Protein AF-M7AXL0-F1 (afdb_monomer)

Secondary structure (DSSP, 8-state):
-EE--TT-TTSPPEE--TT-TT----GGG------------------------SSSSTTTHHHHHHHSS-----HHHHT--TTSTTHHHHHHHHHHHHHHHHHHHHHTT-HHHHHHHHHHHTSHHHHTTEEEEEPPPPTTT----EEEEEE-----TTSPP---SSTT-------EEEEEEESSTTSSSEEEEEEE-HHHHHHTT-TTS--PPPPPTT--HHHHHHHHHHHHHHHHHHHHHHHHHHHHHHHHHHHHHGGGEEEE-TTT--EEEEEEEETTEEEEEEEE--TTTTTSPPEEEEEEEEEE-TTSSEEEEEE--S---TT--HHHHHHHH-

Nearest PDB structures (foldseek):
  6gvw-assembly1_H  TM=8.233E-01  e=1.053E-46  Mus musculus
  6h3c-assembly1_H  TM=8.276E-01  e=1.876E-41  Homo sapiens
  8e22-assembly1_X  TM=6.228E-01  e=8.263E-03  Homo sapiens
  5bw0-assembly3_F  TM=3.316E-01  e=4.371E+00  Pseudomonas aeruginosa PAO1
  8h2d-assembly2_B-2  TM=3.282E-01  e=9.641E+00  Mycobacterium tuberculosis H37Rv

Sequence (338 aa):
DIIFNAHYPELPPDFIFGEDAEFLPDPSALHIPANGGSQSTPCSTAQSRHVVARMLISFYCCKLVCAFFFSLIQQNLASWNPSNPECLLLVVKELIQQYHQFQCSRLRESSRLMFEYQTLLEEPQYGENMEVYAGKKNNWTGEFSAHFLLKLPVDFSNIPTYLLKDVNEDPGEDVALLSVSFEDTEAAQVFPKLYLSPRIEHALGGSSALHIPAFPGGGCLIDYVPQVCQLLTNKVQYVIQGYHKRREYIAAFLSHFGTGVVEYDAEGFTKLTLLLMWKDFCFLVHIDLPLYFPRDQPTLTFQSVYHFTNSGQLYSQAQKNYPYSPRWDGNEMAKRAK

pLDDT: mean 83.31, std 21.57, range [23.17, 98.56]

Solvent-accessible surface area (backbone atoms only — not comparable to full-atom values): 20434 Å² total; per-residue (Å²): 89,79,46,79,50,87,94,48,68,75,57,79,68,48,81,45,71,76,91,51,79,82,71,73,80,68,69,81,30,52,74,72,84,80,86,77,89,80,88,83,85,86,89,86,86,86,90,81,91,83,88,91,84,89,87,68,73,86,74,55,55,71,61,54,63,67,65,73,77,70,84,76,59,31,56,51,64,69,61,60,44,73,87,44,88,57,40,64,58,52,35,51,52,43,51,50,53,49,50,39,53,52,24,53,60,57,33,58,79,29,65,60,54,37,49,48,51,54,59,36,45,75,38,69,76,39,38,82,42,52,50,54,45,50,50,77,61,36,91,86,80,65,44,32,34,39,37,39,38,32,49,55,92,60,90,56,86,74,55,77,72,76,88,59,95,50,87,84,63,76,70,67,71,85,48,40,36,44,34,38,36,24,63,36,60,82,49,81,49,62,51,73,46,79,46,60,20,60,63,53,28,57,67,60,63,34,76,91,63,60,82,78,82,78,77,59,87,82,60,55,58,78,68,46,53,56,53,54,47,52,54,48,48,55,50,52,53,51,41,42,52,17,41,54,48,28,44,43,36,51,52,30,39,45,73,77,45,52,94,28,59,73,51,61,41,89,70,67,35,37,38,38,32,34,51,46,74,58,96,92,43,63,35,37,40,38,38,44,46,46,86,58,25,52,78,43,73,55,39,41,31,43,29,46,82,84,46,64,43,99,86,72,46,66,36,66,51,76,49,72,89,66,98,80,62,66,82,58,52,30,59,58,51,40,62,74,71,106

Structure (mmCIF, N/CA/C/O backbone):
data_AF-M7AXL0-F1
#
_entry.id   AF-M7AXL0-F1
#
loop_
_atom_site.group_PDB
_atom_site.id
_atom_site.type_symbol
_atom_site.label_atom_id
_atom_site.label_alt_id
_atom_site.label_comp_id
_atom_site.label_asym_id
_atom_site.label_entity_id
_atom_site.label_seq_id
_atom_site.pdbx_PDB_ins_code
_atom_site.Cartn_x
_atom_site.Cartn_y
_atom_site.Cartn_z
_atom_site.occupancy
_atom_site.B_iso_or_equiv
_atom_site.auth_seq_id
_atom_site.auth_comp_id
_atom_site.auth_asym_id
_atom_site.auth_atom_id
_atom_site.pdbx_PDB_model_num
ATOM 1 N N . ASP A 1 1 ? -10.625 17.014 23.143 1.00 90.62 1 ASP A N 1
ATOM 2 C CA . ASP A 1 1 ? -9.614 18.050 23.441 1.00 90.62 1 ASP A CA 1
ATOM 3 C C . ASP A 1 1 ? -8.636 17.581 24.500 1.00 90.62 1 ASP A C 1
ATOM 5 O O . ASP A 1 1 ? -9.039 16.859 25.407 1.00 90.62 1 ASP A O 1
ATOM 9 N N . ILE A 1 2 ? -7.368 17.977 24.355 1.00 93.75 2 ILE A N 1
ATOM 10 C CA . ILE A 1 2 ? -6.282 17.738 25.317 1.00 93.75 2 ILE A CA 1
ATOM 11 C C . ILE A 1 2 ? -5.788 19.107 25.781 1.00 93.75 2 ILE A C 1
ATOM 13 O O . ILE A 1 2 ? -5.479 19.959 24.944 1.00 93.75 2 ILE A O 1
ATOM 17 N N . ILE A 1 3 ? -5.733 19.332 27.090 1.00 95.12 3 ILE A N 1
ATOM 18 C CA . ILE A 1 3 ? -5.448 20.646 27.673 1.00 95.12 3 ILE A CA 1
ATOM 19 C C . ILE A 1 3 ? -4.177 20.563 28.517 1.00 95.12 3 ILE A C 1
ATOM 21 O O . ILE A 1 3 ? -4.101 19.763 29.442 1.00 95.12 3 ILE A O 1
ATOM 25 N N . PHE A 1 4 ? -3.205 21.428 28.220 1.00 95.69 4 PHE A N 1
ATOM 26 C CA . PHE A 1 4 ? -1.978 21.611 29.001 1.00 95.69 4 PHE A CA 1
ATOM 27 C C . PHE A 1 4 ? -1.886 23.034 29.553 1.00 95.69 4 PHE A C 1
ATOM 29 O O . PHE A 1 4 ? -2.425 23.977 28.968 1.00 95.69 4 PHE A O 1
ATOM 36 N N . ASN A 1 5 ? -1.124 23.207 30.635 1.00 95.81 5 ASN A N 1
ATOM 37 C CA . ASN A 1 5 ? -0.784 24.521 31.166 1.00 95.81 5 ASN A CA 1
ATOM 38 C C . ASN A 1 5 ? 0.692 24.852 30.913 1.00 95.81 5 ASN A C 1
ATOM 40 O O . ASN A 1 5 ? 1.583 24.273 31.523 1.00 95.81 5 ASN A O 1
ATOM 44 N N . ALA A 1 6 ? 0.953 25.838 30.054 1.00 95.94 6 ALA A N 1
ATOM 45 C CA . ALA A 1 6 ? 2.315 26.231 29.692 1.00 95.94 6 ALA A CA 1
ATOM 46 C C . ALA A 1 6 ? 3.154 26.763 30.873 1.00 95.94 6 ALA A C 1
ATOM 48 O O . ALA A 1 6 ? 4.378 26.693 30.822 1.00 95.94 6 ALA A O 1
ATOM 49 N N . HIS A 1 7 ? 2.519 27.290 31.928 1.00 97.06 7 HIS A N 1
ATOM 50 C CA . HIS A 1 7 ? 3.229 27.775 33.120 1.00 97.06 7 HIS A CA 1
ATOM 51 C C . HIS A 1 7 ? 3.599 26.651 34.096 1.00 97.06 7 HIS A C 1
ATOM 53 O O . HIS A 1 7 ? 4.420 26.878 34.980 1.00 97.06 7 HIS A O 1
ATOM 59 N N . TYR A 1 8 ? 3.008 25.465 33.926 1.00 95.75 8 TYR A N 1
ATOM 60 C CA . TYR A 1 8 ? 3.218 24.284 34.763 1.00 95.75 8 TYR A CA 1
ATOM 61 C C . TYR A 1 8 ? 3.364 23.039 33.869 1.00 95.75 8 TYR A C 1
ATOM 63 O O . TYR A 1 8 ? 2.479 22.177 33.859 1.00 95.75 8 TYR A O 1
ATOM 71 N N . PRO A 1 9 ? 4.434 22.962 33.053 1.00 93.56 9 PRO A N 1
ATOM 72 C CA . PRO A 1 9 ? 4.622 21.897 32.062 1.00 93.56 9 PRO A CA 1
ATOM 73 C C . PRO A 1 9 ? 4.788 20.498 32.678 1.00 93.56 9 PRO A C 1
ATOM 75 O O . PRO A 1 9 ? 4.675 19.496 31.978 1.00 93.56 9 PRO A O 1
ATOM 78 N N . GLU A 1 10 ? 5.075 20.415 33.975 1.00 94.12 10 GLU A N 1
ATOM 79 C CA . GLU A 1 10 ? 5.198 19.169 34.724 1.00 94.12 10 GLU A CA 1
ATOM 80 C C . GLU A 1 10 ? 3.856 18.503 35.059 1.00 94.12 10 GLU A C 1
ATOM 82 O O . GLU A 1 10 ? 3.836 17.311 35.375 1.00 94.12 10 GLU A O 1
ATOM 87 N N . LEU A 1 11 ? 2.746 19.245 34.998 1.00 93.38 11 LEU A N 1
ATOM 88 C CA . LEU A 1 11 ? 1.421 18.722 35.325 1.00 93.38 11 LEU A CA 1
ATOM 89 C C . LEU A 1 11 ? 0.854 17.859 34.182 1.00 93.38 11 LEU A C 1
ATOM 91 O O . LEU A 1 11 ? 1.116 18.144 33.009 1.00 93.38 11 LEU A O 1
ATOM 95 N N . PRO A 1 12 ? 0.074 16.808 34.501 1.00 93.12 12 PRO A N 1
ATOM 96 C CA . PRO A 1 12 ? -0.606 16.006 33.490 1.00 93.12 12 PRO A CA 1
ATOM 97 C C . PRO A 1 12 ? -1.679 16.822 32.748 1.00 93.12 12 PRO A C 1
ATOM 99 O O . PRO A 1 12 ? -2.180 17.812 33.288 1.00 93.12 12 PRO A O 1
ATOM 102 N N . PRO A 1 13 ? -2.052 16.412 31.522 1.00 94.06 13 PRO A N 1
ATOM 103 C CA . PRO A 1 13 ? -3.122 17.057 30.775 1.00 94.06 13 PRO A CA 1
ATOM 104 C C . PRO A 1 13 ? -4.516 16.680 31.285 1.00 94.06 13 PRO A C 1
ATOM 106 O O . PRO A 1 13 ? -4.721 15.594 31.828 1.00 94.06 13 PRO A O 1
ATOM 109 N N . ASP A 1 14 ? -5.488 17.539 30.980 1.00 92.06 14 ASP A N 1
ATOM 110 C CA . ASP A 1 14 ? -6.916 17.227 31.084 1.00 92.06 14 ASP A CA 1
ATOM 111 C C . ASP A 1 14 ? -7.492 16.807 29.722 1.00 92.06 14 ASP A C 1
ATOM 113 O O . ASP A 1 14 ? -7.022 17.245 28.664 1.00 92.06 14 ASP A O 1
ATOM 117 N N . PHE A 1 15 ? -8.548 15.986 29.746 1.00 92.44 15 PHE A N 1
ATOM 118 C CA . PHE A 1 15 ? -9.184 15.422 28.552 1.00 92.44 15 PHE A CA 1
ATOM 119 C C . PHE A 1 15 ? -10.679 15.752 28.484 1.00 92.44 15 PHE A C 1
ATOM 121 O O . PHE A 1 15 ? -11.404 15.627 29.468 1.00 92.44 15 PHE A O 1
ATOM 128 N N . ILE A 1 16 ? -11.151 16.122 27.290 1.00 91.19 16 ILE A N 1
ATOM 129 C CA . ILE A 1 16 ? -12.574 16.323 26.976 1.00 91.19 16 ILE A CA 1
ATOM 130 C C . ILE A 1 16 ? -12.938 15.451 25.771 1.00 91.19 16 ILE A C 1
ATOM 132 O O . ILE A 1 16 ? -12.325 15.581 24.710 1.00 91.19 16 ILE A O 1
ATOM 136 N N . PHE A 1 17 ? -13.958 14.600 25.904 1.00 91.19 17 PHE A N 1
ATOM 137 C CA . PHE A 1 17 ? -14.350 13.605 24.890 1.00 91.19 17 PHE A CA 1
ATOM 138 C C . PHE A 1 17 ? -15.511 14.047 23.975 1.00 91.19 17 PHE A C 1
ATOM 140 O O . PHE A 1 17 ? -16.232 13.218 23.425 1.00 91.19 17 PHE A O 1
ATOM 147 N N . GLY A 1 18 ? -15.686 15.358 23.779 1.00 88.81 18 GLY A N 1
ATOM 148 C CA . GLY A 1 18 ? -16.636 15.914 22.809 1.00 88.81 18 GLY A CA 1
ATOM 149 C C . GLY A 1 18 ? -18.091 15.478 23.039 1.00 88.81 18 GLY A C 1
ATOM 150 O O . GLY A 1 18 ? -18.619 15.617 24.140 1.00 88.81 18 GLY A O 1
ATOM 151 N N . GLU A 1 19 ? -18.744 14.982 21.983 1.00 85.00 19 GLU A N 1
ATOM 152 C CA . GLU A 1 19 ? -20.171 14.603 21.974 1.00 85.00 19 GLU A CA 1
ATOM 153 C C . GLU A 1 19 ? -20.468 13.222 22.593 1.00 85.00 19 GLU A C 1
ATOM 155 O O . GLU A 1 19 ? -21.633 12.866 22.820 1.00 85.00 19 GLU A O 1
ATOM 160 N N . ASP A 1 20 ? -19.435 12.438 22.906 1.00 85.56 20 ASP A N 1
ATOM 161 C CA . ASP A 1 20 ? -19.561 11.126 23.545 1.00 85.56 20 ASP A CA 1
ATOM 162 C C . ASP A 1 20 ? -19.663 11.260 25.072 1.00 85.56 20 ASP A C 1
ATOM 164 O O . ASP A 1 20 ? -18.859 10.731 25.832 1.00 85.56 20 ASP A O 1
ATOM 168 N N . ALA A 1 21 ? -20.707 11.955 25.536 1.00 86.06 21 ALA A N 1
ATOM 169 C CA . ALA A 1 21 ? -20.957 12.219 26.959 1.00 86.06 21 ALA A CA 1
ATOM 170 C C . ALA A 1 21 ? -21.158 10.954 27.825 1.00 86.06 21 ALA A C 1
ATOM 172 O O . ALA A 1 21 ? -21.097 11.028 29.050 1.00 86.06 21 ALA A O 1
ATOM 173 N N . GLU A 1 22 ? -21.420 9.803 27.201 1.00 87.94 22 GLU A N 1
ATOM 174 C CA . GLU A 1 22 ? -21.578 8.505 27.871 1.00 87.94 22 GLU A CA 1
ATOM 175 C C . GLU A 1 22 ? -20.240 7.795 28.121 1.00 87.94 22 GLU A C 1
ATOM 177 O O . GLU A 1 22 ? -20.195 6.826 28.881 1.00 87.94 22 GLU A O 1
ATOM 182 N N . PHE A 1 23 ? -19.150 8.259 27.500 1.00 90.19 23 PHE A N 1
ATOM 183 C CA . PHE A 1 23 ? -17.830 7.700 27.743 1.00 90.19 23 PHE A CA 1
ATOM 184 C C . PHE A 1 23 ? -17.273 8.222 29.070 1.00 90.19 23 PHE A C 1
ATOM 186 O O . PHE A 1 23 ? -16.849 9.371 29.194 1.00 90.19 23 PHE A O 1
ATOM 193 N N . LEU A 1 24 ? -17.278 7.342 30.068 1.00 86.75 24 LEU A N 1
ATOM 194 C CA . LEU A 1 24 ? -16.751 7.594 31.403 1.00 86.75 24 LEU A CA 1
ATOM 195 C C . LEU A 1 24 ? -15.546 6.666 31.630 1.00 86.75 24 LEU A C 1
ATOM 197 O O . LEU A 1 24 ? -15.756 5.515 32.021 1.00 86.75 24 LEU A O 1
ATOM 201 N N . PRO A 1 25 ? -14.306 7.114 31.346 1.00 83.94 25 PRO A N 1
ATOM 202 C CA . PRO A 1 25 ? -13.123 6.288 31.564 1.00 83.94 25 PRO A CA 1
ATOM 203 C C . PRO A 1 25 ? -12.987 5.938 33.050 1.00 83.94 25 PRO A C 1
ATOM 205 O O . PRO A 1 25 ? -13.201 6.795 33.906 1.00 83.94 25 PRO A O 1
ATOM 208 N N . ASP A 1 26 ? -12.646 4.686 33.360 1.00 76.81 26 ASP A N 1
ATOM 209 C CA . ASP A 1 26 ? -12.518 4.203 34.736 1.00 76.81 26 ASP A CA 1
ATOM 210 C C . ASP A 1 26 ? -11.207 4.716 35.367 1.00 76.81 26 ASP A C 1
ATOM 212 O O . ASP A 1 26 ? -10.119 4.310 34.934 1.00 76.81 26 ASP A O 1
ATOM 216 N N . PRO A 1 27 ? -11.274 5.578 36.404 1.00 66.31 27 PRO A N 1
ATOM 217 C CA . PRO A 1 27 ? -10.096 6.066 37.111 1.00 66.31 27 PRO A CA 1
ATOM 218 C C . PRO A 1 27 ? -9.575 5.055 38.147 1.00 66.31 27 PRO A C 1
ATOM 220 O O . PRO A 1 27 ? -8.493 5.231 38.694 1.00 66.31 27 PRO A O 1
ATOM 223 N N . SER A 1 28 ? -10.303 3.975 38.453 1.00 60.34 28 SER A N 1
ATOM 224 C CA . SER A 1 28 ? -9.926 2.982 39.482 1.00 60.34 28 SER A CA 1
ATOM 225 C C . SER A 1 28 ? -8.666 2.186 39.131 1.00 60.34 28 SER A C 1
ATOM 227 O O . SER A 1 28 ? -8.101 1.489 39.972 1.00 60.34 28 SER A O 1
ATOM 229 N N . ALA A 1 29 ? -8.178 2.325 37.902 1.00 53.19 29 ALA A N 1
ATOM 230 C CA . ALA A 1 29 ? -6.876 1.834 37.493 1.00 53.19 29 ALA A CA 1
ATOM 231 C C . ALA A 1 29 ? -5.681 2.673 38.021 1.00 53.19 29 ALA A C 1
ATOM 233 O O . ALA A 1 29 ? -4.530 2.336 37.744 1.00 53.19 29 ALA A O 1
ATOM 234 N N . LEU A 1 30 ? -5.936 3.707 38.838 1.00 39.91 30 LEU A N 1
ATOM 235 C CA . LEU A 1 30 ? -4.965 4.556 39.552 1.00 39.91 30 LEU A CA 1
ATOM 236 C C . LEU A 1 30 ? -4.515 3.977 40.921 1.00 39.91 30 LEU A C 1
ATOM 238 O O . LEU A 1 30 ? -4.287 4.728 41.874 1.00 39.91 30 LEU A O 1
ATOM 242 N N . HIS A 1 31 ? -4.419 2.652 41.095 1.00 34.44 31 HIS A N 1
ATOM 243 C CA . HIS A 1 31 ? -4.124 2.094 42.423 1.00 34.44 31 HIS A CA 1
ATOM 244 C C . HIS A 1 31 ? -2.649 2.287 42.829 1.00 34.44 31 HIS A C 1
ATOM 246 O O . HIS A 1 31 ? -1.765 1.510 42.473 1.00 34.44 31 HIS A O 1
ATOM 252 N N . ILE A 1 32 ? -2.397 3.307 43.652 1.00 33.81 32 ILE A N 1
ATOM 253 C CA . ILE A 1 32 ? -1.194 3.427 44.483 1.00 33.81 32 ILE A CA 1
ATOM 254 C C . ILE A 1 32 ? -1.340 2.414 45.634 1.00 33.81 32 ILE A C 1
ATOM 256 O O . ILE A 1 32 ? -2.339 2.480 46.361 1.00 33.81 32 ILE A O 1
ATOM 260 N N . PRO A 1 33 ? -0.403 1.470 45.849 1.00 30.88 33 PRO A N 1
ATOM 261 C CA . PRO A 1 33 ? -0.435 0.643 47.044 1.00 30.88 33 PRO A CA 1
ATOM 262 C C . PRO A 1 33 ? -0.057 1.518 48.243 1.00 30.88 33 PRO A C 1
ATOM 264 O O . PRO A 1 33 ? 1.097 1.911 48.419 1.00 30.88 33 PRO A O 1
ATOM 267 N N . ALA A 1 34 ? -1.049 1.839 49.074 1.00 28.64 34 ALA A N 1
ATOM 268 C CA . ALA A 1 34 ? -0.823 2.448 50.373 1.00 28.64 34 ALA A CA 1
ATOM 269 C C . ALA A 1 34 ? -0.049 1.457 51.252 1.00 28.64 34 ALA A C 1
ATOM 271 O O . ALA A 1 34 ? -0.561 0.422 51.678 1.00 28.64 34 ALA A O 1
ATOM 272 N N . ASN A 1 35 ? 1.215 1.779 51.497 1.00 32.88 35 ASN A N 1
ATOM 273 C CA . ASN A 1 35 ? 2.063 1.077 52.441 1.00 32.88 35 ASN A CA 1
ATOM 274 C C . ASN A 1 35 ? 1.567 1.406 53.861 1.00 32.88 35 ASN A C 1
ATOM 276 O O . ASN A 1 35 ? 1.661 2.550 54.303 1.00 32.88 35 ASN A O 1
ATOM 280 N N . GLY A 1 36 ? 1.015 0.422 54.569 1.00 28.95 36 GLY A N 1
ATOM 281 C CA . GLY A 1 36 ? 0.527 0.595 55.937 1.00 28.95 36 GLY A CA 1
ATOM 282 C C . GLY A 1 36 ? 0.134 -0.737 56.561 1.00 28.95 36 GLY A C 1
ATOM 283 O O . GLY A 1 36 ? -0.944 -1.261 56.301 1.00 28.95 36 GLY A O 1
ATOM 284 N N . GLY A 1 37 ? 1.037 -1.315 57.353 1.00 24.70 37 GLY A N 1
ATOM 285 C CA . GLY A 1 37 ? 0.844 -2.613 57.993 1.00 24.70 37 GLY A CA 1
ATOM 286 C C . GLY A 1 37 ? -0.158 -2.604 59.150 1.00 24.70 37 GLY A C 1
ATOM 287 O O . GLY A 1 37 ? -0.295 -1.616 59.863 1.00 24.70 37 GLY A O 1
ATOM 288 N N . SER A 1 38 ? -0.801 -3.746 59.394 1.00 26.56 38 SER A N 1
ATOM 289 C CA . SER A 1 38 ? -0.675 -4.526 60.640 1.00 26.56 38 SER A CA 1
ATOM 290 C C . SER A 1 38 ? -1.697 -5.677 60.704 1.00 26.56 38 SER A C 1
ATOM 292 O O . SER A 1 38 ? -2.894 -5.485 60.558 1.00 26.56 38 SER A O 1
ATOM 294 N N . GLN A 1 39 ? -1.151 -6.878 60.929 1.00 26.80 39 GLN A N 1
ATOM 295 C CA . GLN A 1 39 ? -1.654 -8.011 61.726 1.00 26.80 39 GLN A CA 1
ATOM 296 C C . GLN A 1 39 ? -3.119 -8.480 61.585 1.00 26.80 39 GLN A C 1
ATOM 298 O O . GLN A 1 39 ? -4.045 -7.855 62.083 1.00 26.80 39 GLN A O 1
ATOM 303 N N . SER A 1 40 ? -3.310 -9.732 61.153 1.00 26.56 40 SER A N 1
ATOM 304 C CA . SER A 1 40 ? -3.522 -10.879 62.069 1.00 26.56 40 SER A CA 1
ATOM 305 C C . SER A 1 40 ? -4.005 -12.134 61.319 1.00 26.56 40 SER A C 1
ATOM 307 O O . SER A 1 40 ? -4.890 -12.089 60.473 1.00 26.56 40 SER A O 1
ATOM 309 N N . THR A 1 41 ? -3.392 -13.273 61.636 1.00 26.44 41 THR A N 1
ATOM 310 C CA . THR A 1 41 ? -3.898 -14.632 61.373 1.00 26.44 41 THR A CA 1
ATOM 311 C C . THR A 1 41 ? -4.891 -15.025 62.487 1.00 26.44 41 THR A C 1
ATOM 313 O O . THR A 1 41 ? -4.830 -14.443 63.573 1.00 26.44 41 THR A O 1
ATOM 316 N N . PRO A 1 42 ? -5.803 -16.000 62.271 1.00 31.69 42 PRO A N 1
ATOM 317 C CA . PRO A 1 42 ? -5.425 -17.390 62.532 1.00 31.69 42 PRO A CA 1
ATOM 318 C C . PRO A 1 42 ? -6.000 -18.447 61.566 1.00 31.69 42 PRO A C 1
ATOM 320 O O . PRO A 1 42 ? -6.942 -18.252 60.808 1.00 31.69 42 PRO A O 1
ATOM 323 N N . CYS A 1 43 ? -5.348 -19.601 61.662 1.00 23.17 43 CYS A N 1
ATOM 324 C CA . CYS A 1 43 ? -5.553 -20.892 61.018 1.00 23.17 43 CYS A CA 1
ATOM 325 C C . CYS A 1 43 ? -6.860 -21.606 61.446 1.00 23.17 43 CYS A C 1
ATOM 327 O O . CYS A 1 43 ? -7.234 -21.508 62.613 1.00 23.17 43 CYS A O 1
ATOM 329 N N . SER A 1 44 ? -7.491 -22.402 60.563 1.00 25.28 44 SER A N 1
ATOM 330 C CA . SER A 1 44 ? -7.878 -23.815 60.831 1.00 25.28 44 SER A CA 1
ATOM 331 C C . SER A 1 44 ? -8.699 -24.485 59.699 1.00 25.28 44 SER A C 1
ATOM 333 O O . SER A 1 44 ? -9.794 -24.073 59.342 1.00 25.28 44 SER A O 1
ATOM 335 N N . THR A 1 45 ? -8.101 -25.543 59.140 1.00 25.56 45 THR A N 1
ATOM 336 C CA . THR A 1 45 ? -8.617 -26.898 58.812 1.00 25.56 45 THR A CA 1
ATOM 337 C C . THR A 1 45 ? -10.089 -27.200 58.427 1.00 25.56 45 THR A C 1
ATOM 339 O O . THR A 1 45 ? -10.985 -27.151 59.257 1.00 25.56 45 THR A O 1
ATOM 342 N N . ALA A 1 46 ? -10.203 -27.824 57.237 1.00 26.02 46 ALA A N 1
ATOM 343 C CA . ALA A 1 46 ? -10.756 -29.172 56.950 1.00 26.02 46 ALA A CA 1
ATOM 344 C C . ALA A 1 46 ? -12.238 -29.402 56.526 1.00 26.02 46 ALA A C 1
ATOM 346 O O . ALA A 1 46 ? -13.163 -29.349 57.321 1.00 26.02 46 ALA A O 1
ATOM 347 N N . GLN A 1 47 ? -12.359 -29.862 55.263 1.00 24.89 47 GLN A N 1
ATOM 348 C CA . GLN A 1 47 ? -13.062 -31.065 54.743 1.00 24.89 47 GLN A CA 1
ATOM 349 C C . GLN A 1 47 ? -14.583 -31.278 54.926 1.00 24.89 47 GLN A C 1
ATOM 351 O O . GLN A 1 47 ? -15.040 -31.603 56.012 1.00 24.89 47 GLN A O 1
ATOM 356 N N . SER A 1 48 ? -15.317 -31.358 53.798 1.00 24.42 48 SER A N 1
ATOM 357 C CA . SER A 1 48 ? -15.921 -32.594 53.214 1.00 24.42 48 SER A CA 1
ATOM 358 C C . SER A 1 48 ? -16.765 -32.233 51.967 1.00 24.42 48 SER A C 1
ATOM 360 O O . SER A 1 48 ? -17.553 -31.300 52.031 1.00 24.42 48 SER A O 1
ATOM 362 N N . ARG A 1 49 ? -16.474 -32.768 50.762 1.00 25.23 49 ARG A N 1
ATOM 363 C CA . ARG A 1 49 ? -17.180 -33.885 50.059 1.00 25.23 49 ARG A CA 1
ATOM 364 C C . ARG A 1 49 ? -18.703 -33.659 49.905 1.00 25.23 49 ARG A C 1
ATOM 366 O O . ARG A 1 49 ? -19.358 -33.406 50.895 1.00 25.23 49 ARG A O 1
ATOM 373 N N . HIS A 1 50 ? -19.399 -33.852 48.781 1.00 24.25 50 HIS A N 1
ATOM 374 C CA . HIS A 1 50 ? -19.134 -34.298 47.408 1.00 24.25 50 HIS A CA 1
ATOM 375 C C . HIS A 1 50 ? -20.493 -34.206 46.648 1.00 24.25 50 HIS A C 1
ATOM 377 O O . HIS A 1 50 ? -21.540 -34.323 47.274 1.00 24.25 50 HIS A O 1
ATOM 383 N N . VAL A 1 51 ? -20.457 -34.137 45.308 1.00 26.45 51 VAL A N 1
ATOM 384 C CA . VAL A 1 51 ? -21.542 -34.490 44.349 1.00 26.45 51 VAL A CA 1
ATOM 385 C C . VAL A 1 51 ? -22.644 -33.447 44.083 1.00 26.45 51 VAL A C 1
ATOM 387 O O . VAL A 1 51 ? -23.746 -33.584 44.585 1.00 26.45 51 VAL A O 1
ATOM 390 N N . VAL A 1 52 ? -22.383 -32.504 43.165 1.00 27.72 52 VAL A N 1
ATOM 391 C CA . VAL A 1 52 ? -23.194 -32.263 41.941 1.00 27.72 52 VAL A CA 1
ATOM 392 C C . VAL A 1 52 ? -22.245 -31.663 40.891 1.00 27.72 52 VAL A C 1
ATOM 394 O O . VAL A 1 52 ? -22.184 -30.457 40.682 1.00 27.72 52 VAL A O 1
ATOM 397 N N . ALA A 1 53 ? -21.412 -32.497 40.271 1.00 28.75 53 ALA A N 1
ATOM 398 C CA . ALA A 1 53 ? -20.467 -32.063 39.245 1.00 28.75 53 ALA A CA 1
ATOM 399 C C . ALA A 1 53 ? -20.599 -32.979 38.033 1.00 28.75 53 ALA A C 1
ATOM 401 O O . ALA A 1 53 ? -19.975 -34.035 38.002 1.00 28.75 53 ALA A O 1
ATOM 402 N N . ARG A 1 54 ? -21.460 -32.584 37.083 1.00 28.78 54 ARG A N 1
ATOM 403 C CA . ARG A 1 54 ? -21.408 -32.919 35.643 1.00 28.78 54 ARG A CA 1
ATOM 404 C C . ARG A 1 54 ? -22.659 -32.398 34.918 1.00 28.78 54 ARG A C 1
ATOM 406 O O . ARG A 1 54 ? -23.467 -33.188 34.463 1.00 28.78 54 ARG A O 1
ATOM 413 N N . MET A 1 55 ? -22.830 -31.072 34.846 1.00 26.38 55 MET A N 1
ATOM 414 C CA . MET A 1 55 ? -23.601 -30.394 33.772 1.00 26.38 55 MET A CA 1
ATOM 415 C C . MET A 1 55 ? -23.566 -28.850 33.840 1.00 26.38 55 MET A C 1
ATOM 417 O O . MET A 1 55 ? -24.469 -28.190 33.347 1.00 26.38 55 MET A O 1
ATOM 421 N N . LEU A 1 56 ? -22.532 -28.241 34.438 1.00 26.69 56 LEU A N 1
ATOM 422 C CA . LEU A 1 56 ? -22.434 -26.773 34.582 1.00 26.69 56 LEU A CA 1
ATOM 423 C C . LEU A 1 56 ? -21.033 -26.198 34.289 1.00 26.69 56 LEU A C 1
ATOM 425 O O . LEU A 1 56 ? -20.746 -25.058 34.637 1.00 26.69 56 LEU A O 1
ATOM 429 N N . ILE A 1 57 ? -20.151 -26.957 33.627 1.00 28.86 57 ILE A N 1
ATOM 430 C CA . ILE A 1 57 ? -18.771 -26.503 33.350 1.00 28.86 57 ILE A CA 1
ATOM 431 C C . ILE A 1 57 ? -18.646 -25.753 32.008 1.00 28.86 57 ILE A C 1
ATOM 433 O O . ILE A 1 57 ? -17.693 -25.007 31.826 1.00 28.86 57 ILE A O 1
ATOM 437 N N . SER A 1 58 ? -19.639 -25.817 31.112 1.00 28.88 58 SER A N 1
ATOM 438 C CA . SER A 1 58 ? -19.531 -25.138 29.805 1.00 28.88 58 SER A CA 1
ATOM 439 C C . SER A 1 58 ? -20.017 -23.681 29.776 1.00 28.88 58 SER A C 1
ATOM 441 O O . SER A 1 58 ? -19.760 -22.996 28.797 1.00 28.88 58 SER A O 1
ATOM 443 N N . PHE A 1 59 ? -20.685 -23.179 30.823 1.00 30.17 59 PHE A N 1
ATOM 444 C CA . PHE A 1 59 ? -21.226 -21.804 30.837 1.00 30.17 59 PHE A CA 1
ATOM 445 C C . PHE A 1 59 ? -20.478 -20.833 31.763 1.00 30.17 59 PHE A C 1
ATOM 447 O O . PHE A 1 59 ? -20.607 -19.620 31.614 1.00 30.17 59 PHE A O 1
ATOM 454 N N . TYR A 1 60 ? -19.664 -21.335 32.698 1.00 27.95 60 TYR A N 1
ATOM 455 C CA . TYR A 1 60 ? -18.949 -20.490 33.666 1.00 27.95 60 TYR A CA 1
ATOM 456 C C . TYR A 1 60 ? -17.500 -20.165 33.281 1.00 27.95 60 TYR A C 1
ATOM 458 O O . TYR A 1 60 ? -16.922 -19.241 33.851 1.00 27.95 60 TYR A O 1
ATOM 466 N N . CYS A 1 61 ? -16.922 -20.846 32.287 1.00 28.56 61 CYS A N 1
ATOM 467 C CA . CYS A 1 61 ? -15.551 -20.559 31.853 1.00 28.56 61 CYS A CA 1
ATOM 468 C C . CYS A 1 61 ? -15.453 -19.250 31.039 1.00 28.56 61 CYS A C 1
ATOM 470 O O . CYS A 1 61 ? -14.471 -18.525 31.158 1.00 28.56 61 CYS A O 1
ATOM 472 N N . CYS A 1 62 ? -16.519 -18.858 30.329 1.00 33.34 62 CYS A N 1
ATOM 473 C CA . CYS A 1 62 ? -16.522 -17.646 29.500 1.00 33.34 62 CYS A CA 1
ATOM 474 C C . CYS A 1 62 ? -16.605 -16.329 30.305 1.00 33.34 62 CYS A C 1
ATOM 476 O O . CYS A 1 62 ? -16.226 -15.275 29.805 1.00 33.34 62 CYS A O 1
ATOM 478 N N . LYS A 1 63 ? -17.072 -16.361 31.565 1.00 31.36 63 LYS A N 1
ATOM 479 C CA . LYS A 1 63 ? -17.125 -15.158 32.422 1.00 31.36 63 LYS A CA 1
ATOM 480 C C . LYS A 1 63 ? -15.840 -14.912 33.212 1.00 31.36 63 LYS A C 1
ATOM 482 O O . LYS A 1 63 ? -15.550 -13.761 33.516 1.00 31.36 63 LYS A O 1
ATOM 487 N N . LEU A 1 64 ? -15.079 -15.957 33.546 1.00 32.12 64 LEU A N 1
ATOM 488 C CA . LEU A 1 64 ? -13.869 -15.808 34.363 1.00 32.12 64 LEU A CA 1
ATOM 489 C C . LEU A 1 64 ? -12.625 -15.474 33.531 1.00 32.12 64 LEU A C 1
ATOM 491 O O . LEU A 1 64 ? -11.791 -14.708 34.000 1.00 32.12 64 LEU A O 1
ATOM 495 N N . VAL A 1 65 ? -12.516 -15.980 32.298 1.00 32.56 65 VAL A N 1
ATOM 496 C CA . VAL A 1 65 ? -11.351 -15.691 31.441 1.00 32.56 65 VAL A CA 1
ATOM 497 C C . VAL A 1 65 ? -11.387 -14.248 30.918 1.00 32.56 65 VAL A C 1
ATOM 499 O O . VAL A 1 65 ? -10.358 -13.580 30.927 1.00 32.56 65 VAL A O 1
ATOM 502 N N . CYS A 1 66 ? -12.569 -13.698 30.606 1.00 33.62 66 CYS A N 1
ATOM 503 C CA . CYS A 1 66 ? -12.699 -12.274 30.265 1.00 33.62 66 CYS A CA 1
ATOM 504 C C . CYS A 1 66 ? -12.488 -11.327 31.459 1.00 33.62 66 CYS A C 1
ATOM 506 O O . CYS A 1 66 ? -12.081 -10.187 31.257 1.00 33.62 66 CYS A O 1
ATOM 508 N N . ALA A 1 67 ? -12.764 -11.762 32.693 1.00 32.97 67 ALA A N 1
ATOM 509 C CA . ALA A 1 67 ? -12.658 -10.897 33.870 1.00 32.97 67 ALA A CA 1
ATOM 510 C C . ALA A 1 67 ? -11.218 -10.746 34.397 1.00 32.97 67 ALA A C 1
ATOM 512 O O . ALA A 1 67 ? -10.929 -9.774 35.087 1.00 32.97 67 ALA A O 1
ATOM 513 N N . PHE A 1 68 ? -10.315 -11.681 34.080 1.00 31.02 68 PHE 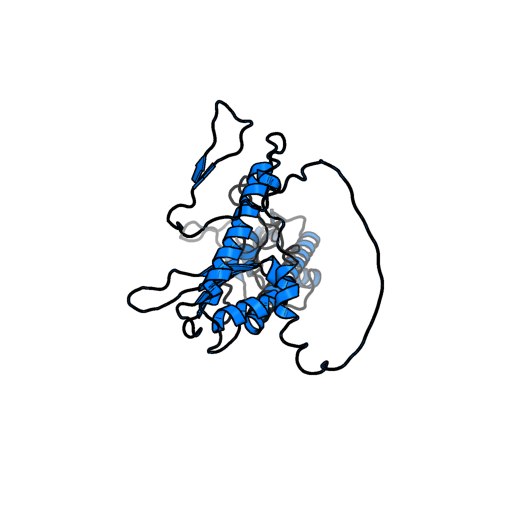A N 1
ATOM 514 C CA . PHE A 1 68 ? -8.971 -11.721 34.671 1.00 31.02 68 PHE A CA 1
ATOM 515 C C . PHE A 1 68 ? -7.865 -11.040 33.851 1.00 31.02 68 PHE A C 1
ATOM 517 O O . PHE A 1 68 ? -6.752 -10.927 34.355 1.00 31.02 68 PHE A O 1
ATOM 524 N N . PHE A 1 69 ? -8.146 -10.547 32.639 1.00 36.16 69 PHE A N 1
ATOM 525 C CA . PHE A 1 69 ? -7.112 -9.957 31.772 1.00 36.16 69 PHE A CA 1
ATOM 526 C C . PHE A 1 69 ? -7.097 -8.418 31.682 1.00 36.16 69 PHE A C 1
ATOM 528 O O . PHE A 1 69 ? -6.195 -7.879 31.054 1.00 36.16 69 PHE A O 1
ATOM 535 N N . PHE A 1 70 ? -8.029 -7.684 32.310 1.00 44.00 70 PHE A N 1
ATOM 536 C CA . PHE A 1 70 ? -8.270 -6.278 31.921 1.00 44.00 70 PHE A CA 1
ATOM 537 C C . PHE A 1 70 ? -8.403 -5.226 33.046 1.00 44.00 70 PHE A C 1
ATOM 539 O O . PHE A 1 70 ? -8.942 -4.154 32.795 1.00 44.00 70 PHE A O 1
ATOM 546 N N . SER A 1 71 ? -7.886 -5.446 34.265 1.00 40.41 71 SER A N 1
ATOM 547 C CA . SER A 1 71 ? -8.013 -4.465 35.375 1.00 40.41 71 SER A CA 1
ATOM 548 C C . SER A 1 71 ? -6.782 -3.565 35.626 1.00 40.41 71 SER A C 1
ATOM 550 O O . SER A 1 71 ? -6.477 -3.255 36.778 1.00 40.41 71 SER A O 1
ATOM 552 N N . LEU A 1 72 ? -6.029 -3.165 34.596 1.00 46.53 72 LEU A N 1
ATOM 553 C CA . LEU A 1 72 ? -4.722 -2.510 34.791 1.00 46.53 72 LEU A CA 1
ATOM 554 C C . LEU A 1 72 ? -4.474 -1.298 33.866 1.00 46.53 72 LEU A C 1
ATOM 556 O O . LEU A 1 72 ? -3.489 -1.288 33.145 1.00 46.53 72 LEU A O 1
ATOM 560 N N . ILE A 1 73 ? -5.375 -0.309 33.785 1.00 51.41 73 ILE A N 1
ATOM 561 C CA . ILE A 1 73 ? -5.348 0.658 32.656 1.00 51.41 73 ILE A CA 1
ATOM 562 C C . ILE A 1 73 ? -5.581 2.131 33.057 1.00 51.41 73 ILE A C 1
ATOM 564 O O . ILE A 1 73 ? -6.505 2.761 32.567 1.00 51.41 73 ILE A O 1
ATOM 568 N N . GLN A 1 74 ? -4.748 2.683 33.945 1.00 60.28 74 GLN A N 1
ATOM 569 C CA . GLN A 1 74 ? -4.409 4.122 34.047 1.00 60.28 74 GLN A CA 1
ATOM 570 C C . GLN A 1 74 ? -3.067 4.276 34.780 1.00 60.28 74 GLN A C 1
ATOM 572 O O . GLN A 1 74 ? -2.884 5.139 35.637 1.00 60.28 74 GLN A O 1
ATOM 577 N N . GLN A 1 75 ? -2.102 3.399 34.495 1.00 73.75 75 GLN A N 1
ATOM 578 C CA . GLN A 1 75 ? -0.809 3.483 35.172 1.00 73.75 75 GLN A CA 1
ATOM 579 C C . GLN A 1 75 ? -0.036 4.711 34.699 1.00 73.75 75 GLN A C 1
ATOM 581 O O . GLN A 1 75 ? 0.563 5.404 35.522 1.00 73.75 75 GLN A O 1
ATOM 586 N N . ASN A 1 76 ? -0.083 5.017 33.398 1.00 87.19 76 ASN A N 1
ATOM 587 C CA . ASN A 1 76 ? 0.719 6.092 32.816 1.00 87.19 76 ASN A CA 1
ATOM 588 C C . ASN A 1 76 ? 0.225 7.490 33.206 1.00 87.19 76 ASN A C 1
ATOM 590 O O . ASN A 1 76 ? 1.044 8.388 33.389 1.00 87.19 76 ASN A O 1
ATOM 594 N N . LEU A 1 77 ? -1.087 7.671 33.399 1.00 87.19 77 LEU A N 1
ATOM 595 C CA . LEU A 1 77 ? -1.625 8.933 33.916 1.00 87.19 77 LEU A CA 1
ATOM 596 C C . LEU A 1 77 ? -1.376 9.078 35.428 1.00 87.19 77 LEU A C 1
ATOM 598 O O . LEU A 1 77 ? -0.995 10.159 35.872 1.00 87.19 77 LEU A O 1
ATOM 602 N N . ALA A 1 78 ? -1.504 7.996 36.216 1.00 87.12 78 ALA A N 1
ATOM 603 C CA . ALA A 1 78 ? -1.188 8.018 37.656 1.00 87.12 78 ALA A CA 1
ATOM 604 C C . ALA A 1 78 ? 0.281 8.363 37.925 1.00 87.12 78 ALA A C 1
ATOM 606 O O . ALA A 1 78 ? 0.610 9.085 38.863 1.00 87.12 78 ALA A O 1
ATOM 607 N N . SER A 1 79 ? 1.164 7.787 37.109 1.00 89.56 79 SER A N 1
ATOM 608 C CA . SER A 1 79 ? 2.617 7.934 37.174 1.00 89.56 79 SER A CA 1
ATOM 609 C C . SER A 1 79 ? 3.132 8.878 36.093 1.00 89.56 79 SER A C 1
ATOM 611 O O . SER A 1 79 ? 4.180 8.634 35.491 1.00 89.56 79 SER A O 1
ATOM 613 N N . TRP A 1 80 ? 2.384 9.960 35.852 1.00 91.94 80 TRP A N 1
ATOM 614 C CA . TRP A 1 80 ? 2.741 10.956 34.855 1.00 91.94 80 TRP A CA 1
ATOM 615 C C . TRP A 1 80 ? 4.199 11.393 35.020 1.00 91.94 80 TRP A C 1
ATOM 617 O O . TRP A 1 80 ? 4.618 11.855 36.085 1.00 91.94 80 TRP A O 1
ATOM 627 N N . ASN A 1 81 ? 4.980 11.218 33.954 1.00 93.44 81 ASN A N 1
ATOM 628 C CA . ASN A 1 81 ? 6.403 11.511 33.951 1.00 93.44 81 ASN A CA 1
ATOM 629 C C . ASN A 1 81 ? 6.752 12.416 32.761 1.00 93.44 81 ASN A C 1
ATOM 631 O O . ASN A 1 81 ? 7.003 11.898 31.669 1.00 93.44 81 ASN A O 1
ATOM 635 N N . PRO A 1 82 ? 6.860 13.741 32.966 1.00 94.56 82 PRO A N 1
ATOM 636 C CA . PRO A 1 82 ? 7.168 14.689 31.895 1.00 94.56 82 PRO A CA 1
ATOM 637 C C . PRO A 1 82 ? 8.588 14.525 31.328 1.00 94.56 82 PRO A C 1
ATOM 639 O O . PRO A 1 82 ? 8.902 15.086 30.284 1.00 94.56 82 PRO A O 1
ATOM 642 N N . SER A 1 83 ? 9.464 13.753 31.987 1.00 95.88 83 SER A N 1
ATOM 643 C CA . SER A 1 83 ? 10.796 13.437 31.451 1.00 95.88 83 SER A CA 1
ATOM 644 C C . SER A 1 83 ? 10.770 12.331 30.391 1.00 95.88 83 SER A C 1
ATOM 646 O O . SER A 1 83 ? 11.752 12.161 29.671 1.00 95.88 83 SER A O 1
ATOM 648 N N . ASN A 1 84 ? 9.679 11.563 30.291 1.00 95.50 84 ASN A N 1
ATOM 649 C CA . ASN A 1 84 ? 9.490 10.576 29.233 1.00 95.50 84 ASN A CA 1
ATOM 650 C C . ASN A 1 84 ? 8.717 11.222 28.067 1.00 95.50 84 ASN A C 1
ATOM 652 O O . ASN A 1 84 ? 7.527 11.482 28.234 1.00 95.50 84 ASN A O 1
ATOM 656 N N . PRO A 1 85 ? 9.319 11.445 26.883 1.00 96.12 85 PRO A N 1
ATOM 657 C CA . PRO A 1 85 ? 8.622 12.078 25.758 1.00 96.12 85 PRO A CA 1
ATOM 658 C C . PRO A 1 85 ? 7.403 11.277 25.262 1.00 96.12 85 PRO A C 1
ATOM 660 O O . PRO A 1 85 ? 6.473 11.861 24.714 1.00 96.12 85 PRO A O 1
ATOM 663 N N . GLU A 1 86 ? 7.359 9.966 25.516 1.00 95.62 86 GLU A N 1
ATOM 664 C CA . GLU A 1 86 ? 6.248 9.086 25.129 1.00 95.62 86 GLU A CA 1
ATOM 665 C C . GLU A 1 86 ? 5.080 9.093 26.131 1.00 95.62 86 GLU A C 1
ATOM 667 O O . GLU A 1 86 ? 4.063 8.443 25.890 1.00 95.62 86 GLU A O 1
ATOM 672 N N . CYS A 1 87 ? 5.192 9.795 27.269 1.00 93.38 87 CYS A N 1
ATOM 673 C CA . CYS A 1 87 ? 4.195 9.727 28.346 1.00 93.38 87 CYS A CA 1
ATOM 674 C C . CYS A 1 87 ? 2.775 10.065 27.868 1.00 93.38 87 CYS A C 1
ATOM 676 O O . CYS A 1 87 ? 1.834 9.338 28.184 1.00 93.38 87 CYS A O 1
ATOM 678 N N . LEU A 1 88 ? 2.621 11.106 27.042 1.00 95.38 88 LEU A N 1
ATOM 679 C CA . LEU A 1 88 ? 1.330 11.478 26.467 1.00 95.38 88 LEU A CA 1
ATOM 680 C C . LEU A 1 88 ? 0.788 10.385 25.542 1.00 95.38 88 LEU A C 1
ATOM 682 O O . LEU A 1 88 ? -0.388 10.042 25.630 1.00 95.38 88 LEU A O 1
ATOM 686 N N . LEU A 1 89 ? 1.635 9.823 24.674 1.00 95.25 89 LEU A N 1
ATOM 687 C CA . LEU A 1 89 ? 1.225 8.765 23.752 1.00 95.25 89 LEU A CA 1
ATOM 688 C C . LEU A 1 89 ? 0.731 7.534 24.517 1.00 95.25 89 LEU A C 1
ATOM 690 O O . LEU A 1 89 ? -0.289 6.957 24.151 1.00 95.25 89 LEU A O 1
ATOM 694 N N . LEU A 1 90 ? 1.432 7.145 25.583 1.00 93.12 90 LEU A N 1
ATOM 695 C CA . LEU A 1 90 ? 1.044 6.014 26.424 1.00 93.12 90 LEU A CA 1
ATOM 696 C C . LEU A 1 90 ? -0.311 6.253 27.105 1.00 93.12 90 LEU A C 1
ATOM 698 O O . LEU A 1 90 ? -1.166 5.373 27.056 1.00 93.12 90 LEU A O 1
ATOM 702 N N . VAL A 1 91 ? -0.545 7.451 27.653 1.00 92.31 91 VAL A N 1
ATOM 703 C CA . VAL A 1 91 ? -1.851 7.824 28.229 1.00 92.31 91 VAL A CA 1
ATOM 704 C C . VAL A 1 91 ? -2.959 7.784 27.174 1.00 92.31 91 VAL A C 1
ATOM 706 O O . VAL A 1 91 ? -4.029 7.231 27.419 1.00 92.31 91 VAL A O 1
ATOM 709 N N . VAL A 1 92 ? -2.718 8.326 25.978 1.00 94.38 92 VAL A N 1
ATOM 710 C CA . VAL A 1 92 ? -3.711 8.311 24.891 1.00 94.38 92 VAL A CA 1
ATOM 711 C C . VAL A 1 92 ? -4.006 6.881 24.431 1.00 94.38 92 VAL A C 1
ATOM 713 O O . VAL A 1 92 ? -5.169 6.550 24.211 1.00 94.38 92 VAL A O 1
ATOM 716 N N . LYS A 1 93 ? -2.997 6.004 24.348 1.00 91.31 93 LYS A N 1
ATOM 717 C CA . LYS A 1 93 ? -3.189 4.575 24.046 1.00 91.31 93 LYS A CA 1
ATOM 718 C C . LYS A 1 93 ? -4.066 3.881 25.091 1.00 91.31 93 LYS A C 1
ATOM 720 O O . LYS A 1 93 ? -4.983 3.157 24.715 1.00 91.31 93 LYS A O 1
ATOM 725 N N . GLU A 1 94 ? -3.829 4.131 26.380 1.00 90.50 94 GLU A N 1
ATOM 726 C CA . GLU A 1 94 ? -4.674 3.614 27.468 1.00 90.50 94 GLU A CA 1
ATOM 727 C C . GLU A 1 94 ? -6.124 4.113 27.345 1.00 90.50 94 GLU A C 1
ATOM 729 O O . GLU A 1 94 ? -7.063 3.323 27.449 1.00 90.50 94 GLU A O 1
ATOM 734 N N . LEU A 1 95 ? -6.325 5.407 27.069 1.00 91.94 95 LEU A N 1
ATOM 735 C CA . LEU A 1 95 ? -7.660 5.988 26.882 1.00 91.94 95 LEU A CA 1
ATOM 736 C C . LEU A 1 95 ? -8.392 5.396 25.670 1.00 91.94 95 LEU A C 1
ATOM 738 O O . LEU A 1 95 ? -9.578 5.088 25.772 1.00 91.94 95 LEU A O 1
ATOM 742 N N . ILE A 1 96 ? -7.699 5.184 24.547 1.00 92.50 96 ILE A N 1
ATOM 743 C CA . ILE A 1 96 ? -8.261 4.516 23.362 1.00 92.50 96 ILE A CA 1
ATOM 744 C C . ILE A 1 96 ? -8.640 3.067 23.692 1.00 92.50 96 ILE A C 1
ATOM 746 O O . ILE A 1 96 ? -9.707 2.606 23.289 1.00 92.50 96 ILE A O 1
ATOM 750 N N . GLN A 1 97 ? -7.828 2.359 24.480 1.00 89.62 97 GLN A N 1
ATOM 751 C CA . GLN A 1 97 ? -8.150 1.003 24.923 1.00 89.62 97 GLN A CA 1
ATOM 752 C C . GLN A 1 97 ? -9.411 0.969 25.802 1.00 89.62 97 GLN A C 1
ATOM 754 O O . GLN A 1 97 ? -10.262 0.094 25.627 1.00 89.62 97 GLN A O 1
ATOM 759 N N . GLN A 1 98 ? -9.581 1.934 26.711 1.00 89.06 98 GLN A N 1
ATOM 760 C CA . GLN A 1 98 ? -10.822 2.064 27.481 1.00 89.06 98 GLN A CA 1
ATOM 761 C C . GLN A 1 98 ? -12.018 2.428 26.589 1.00 89.06 98 GLN A C 1
ATOM 763 O O . GLN A 1 98 ? -13.113 1.891 26.765 1.00 89.06 98 GLN A O 1
ATOM 768 N N . TYR A 1 99 ? -11.819 3.295 25.595 1.00 93.00 99 TYR A N 1
ATOM 769 C CA . TYR A 1 99 ? -12.862 3.637 24.633 1.00 93.00 99 TYR A CA 1
ATOM 770 C C . TYR A 1 99 ? -13.292 2.420 23.801 1.00 93.00 99 TYR A C 1
ATOM 772 O O . TYR A 1 99 ? -14.485 2.196 23.607 1.00 93.00 99 TYR A O 1
ATOM 780 N N . HIS A 1 100 ? -12.350 1.565 23.395 1.00 92.00 100 HIS A N 1
ATOM 781 C CA . HIS A 1 100 ? -12.658 0.285 22.760 1.00 92.00 100 HIS A CA 1
ATOM 782 C C . HIS A 1 100 ? -13.535 -0.597 23.662 1.00 92.00 100 HIS A C 1
ATOM 784 O O . HIS A 1 100 ? -14.545 -1.133 23.210 1.00 92.00 100 HIS A O 1
ATOM 790 N N . GLN A 1 101 ? -13.215 -0.710 24.956 1.00 89.94 101 GLN A N 1
ATOM 791 C CA . GLN A 1 101 ? -14.044 -1.465 25.906 1.00 89.94 101 GLN A CA 1
ATOM 792 C C . GLN A 1 101 ? -15.455 -0.879 26.040 1.00 89.94 101 GLN A C 1
ATOM 794 O O . GLN A 1 101 ? -16.435 -1.631 26.063 1.00 89.94 101 GLN A O 1
ATOM 799 N N . PHE A 1 102 ? -15.569 0.450 26.087 1.00 92.56 102 PHE A N 1
ATOM 800 C CA . PHE A 1 102 ? -16.851 1.148 26.060 1.00 92.56 102 PHE A CA 1
ATOM 801 C C . PHE A 1 102 ? -17.648 0.797 24.795 1.00 92.56 102 PHE A C 1
ATOM 803 O O . PHE A 1 102 ? -18.805 0.388 24.902 1.00 92.56 102 PHE A O 1
ATOM 810 N N . GLN A 1 103 ? -17.032 0.834 23.613 1.00 93.88 103 GLN A N 1
ATOM 811 C CA . GLN A 1 103 ? -17.688 0.459 22.356 1.00 93.88 103 GLN A CA 1
ATOM 812 C C . GLN A 1 103 ? -18.112 -1.014 22.327 1.00 93.88 103 GLN A C 1
ATOM 814 O O . GLN A 1 103 ? -19.238 -1.331 21.944 1.00 93.88 103 GLN A O 1
ATOM 819 N N . CYS A 1 104 ? -17.276 -1.920 22.834 1.00 92.19 104 CYS A N 1
ATOM 820 C CA . CYS A 1 104 ? -17.627 -3.328 23.002 1.00 92.19 104 CYS A CA 1
ATOM 821 C C . CYS A 1 104 ? -18.800 -3.523 23.971 1.00 92.19 104 CYS A C 1
ATOM 823 O O . CYS A 1 104 ? -19.605 -4.431 23.780 1.00 92.19 104 CYS A O 1
ATOM 825 N N . SER A 1 105 ? -18.940 -2.679 25.001 1.00 91.81 105 SER A N 1
ATOM 826 C CA . SER A 1 105 ? -20.097 -2.726 25.902 1.00 91.81 105 SER A CA 1
ATOM 827 C C . SER A 1 105 ? -21.399 -2.346 25.190 1.00 91.81 105 SER A C 1
ATOM 829 O O . SER A 1 105 ? -22.415 -3.000 25.417 1.00 91.81 105 SER A O 1
ATOM 831 N N . ARG A 1 106 ? -21.346 -1.375 24.268 1.00 90.94 106 ARG A N 1
ATOM 832 C CA . ARG A 1 106 ? -22.479 -0.955 23.431 1.00 90.94 106 ARG A CA 1
ATOM 833 C C . ARG A 1 106 ? -22.814 -1.986 22.356 1.00 90.94 106 ARG A C 1
ATOM 835 O O . ARG A 1 106 ? -23.984 -2.259 22.109 1.00 90.94 106 ARG A O 1
ATOM 842 N N . LEU A 1 107 ? -21.802 -2.641 21.784 1.00 92.12 107 LEU A N 1
ATOM 843 C CA . LEU A 1 107 ? -21.984 -3.733 20.823 1.00 92.12 107 LEU A CA 1
ATOM 844 C C . LEU A 1 107 ? -22.812 -4.897 21.399 1.00 92.12 107 LEU A C 1
ATOM 846 O O . LEU A 1 107 ? -23.526 -5.560 20.650 1.00 92.12 107 LEU A O 1
ATOM 850 N N . ARG A 1 108 ? -22.776 -5.125 22.724 1.00 90.19 108 ARG A N 1
ATOM 851 C CA . ARG A 1 108 ? -23.543 -6.196 23.397 1.00 90.19 108 ARG A CA 1
ATOM 852 C C . ARG A 1 108 ? -25.056 -6.084 23.215 1.00 90.19 108 ARG A C 1
ATOM 854 O O . ARG A 1 108 ? -25.746 -7.076 23.438 1.00 90.19 108 ARG A O 1
ATOM 861 N N . GLU A 1 109 ? -25.575 -4.921 22.819 1.00 85.94 109 GLU A N 1
ATOM 862 C CA . GLU A 1 109 ? -26.986 -4.766 22.451 1.00 85.94 109 GLU A CA 1
ATOM 863 C C . GLU A 1 109 ? -27.364 -5.603 21.217 1.00 85.94 109 GLU A C 1
ATOM 865 O O . GLU A 1 109 ? -28.511 -6.034 21.096 1.00 85.94 109 GLU A O 1
ATOM 870 N N . SER A 1 110 ? -26.400 -5.895 20.334 1.00 89.19 110 SER A N 1
ATOM 871 C CA . SER A 1 110 ? -26.569 -6.790 19.190 1.00 89.19 110 SER A CA 1
ATOM 872 C C . SER A 1 110 ? -25.908 -8.142 19.451 1.00 89.19 110 SER A C 1
ATOM 874 O O . SER A 1 110 ? -24.687 -8.291 19.388 1.00 89.19 110 SER A O 1
ATOM 876 N N . SER A 1 111 ? -26.724 -9.173 19.684 1.00 90.38 111 SER A N 1
ATOM 877 C CA . SER A 1 111 ? -26.227 -10.548 19.852 1.00 90.38 111 SER A CA 1
ATOM 878 C C . SER A 1 111 ? -25.484 -11.066 18.612 1.00 90.38 111 SER A C 1
ATOM 880 O O . SER A 1 111 ? -24.458 -11.734 18.742 1.00 90.38 111 SER A O 1
ATOM 882 N N . ARG A 1 112 ? -25.957 -10.706 17.411 1.00 91.38 112 ARG A N 1
ATOM 883 C CA . ARG A 1 112 ? -25.378 -11.104 16.122 1.00 91.38 112 ARG A CA 1
ATOM 884 C C . ARG A 1 112 ? -23.975 -10.541 15.915 1.00 91.38 112 ARG A C 1
ATOM 886 O O . ARG A 1 112 ? -23.092 -11.282 15.488 1.00 91.38 112 ARG A O 1
ATOM 893 N N . LEU A 1 113 ? -23.774 -9.255 16.202 1.00 92.44 113 LEU A N 1
ATOM 894 C CA . LEU A 1 113 ? -22.481 -8.587 16.025 1.00 92.44 113 LEU A CA 1
ATOM 895 C C . LEU A 1 113 ? -21.529 -8.890 17.186 1.00 92.44 113 LEU A C 1
ATOM 897 O O . LEU A 1 113 ? -20.322 -8.995 16.984 1.00 92.44 113 LEU A O 1
ATOM 901 N N . MET A 1 114 ? -22.064 -9.120 18.389 1.00 93.00 114 MET A N 1
ATOM 902 C CA . MET A 1 114 ? -21.266 -9.624 19.504 1.00 93.00 114 MET A CA 1
ATOM 903 C C . MET A 1 114 ? -20.713 -11.028 19.217 1.00 93.00 114 MET A C 1
ATOM 905 O O . MET A 1 114 ? -19.575 -11.310 19.580 1.00 93.00 114 MET A O 1
ATOM 909 N N . PHE A 1 115 ? -21.472 -11.890 18.529 1.00 93.06 115 PHE A N 1
ATOM 910 C CA . PHE A 1 115 ? -20.975 -13.190 18.065 1.00 93.06 115 PHE A CA 1
ATOM 911 C C . PHE A 1 115 ? -19.792 -13.043 17.094 1.00 93.06 115 PHE A C 1
ATOM 913 O O . PHE A 1 115 ? -18.786 -13.731 17.261 1.00 93.06 115 PHE A O 1
ATOM 920 N N . GLU A 1 116 ? -19.873 -12.121 16.127 1.00 93.12 116 GLU A N 1
ATOM 921 C CA . GLU A 1 116 ? -18.749 -11.816 15.224 1.00 93.12 116 GLU A CA 1
ATOM 922 C C . GLU A 1 116 ? -17.503 -11.382 16.005 1.00 93.12 116 GLU A C 1
ATOM 924 O O . GLU A 1 116 ? -16.419 -11.928 15.808 1.00 93.12 116 GLU A O 1
ATOM 929 N N . TYR A 1 117 ? -17.675 -10.444 16.942 1.00 94.38 117 TYR A N 1
ATOM 930 C CA . TYR A 1 117 ? -16.588 -9.942 17.779 1.00 94.38 117 TYR A CA 1
ATOM 931 C C . TYR A 1 117 ? -15.934 -11.045 18.616 1.00 94.38 117 TYR A C 1
ATOM 933 O O . TYR A 1 117 ? -14.713 -11.167 18.614 1.00 94.38 117 TYR A O 1
ATOM 941 N N . GLN A 1 118 ? -16.726 -11.858 19.322 1.00 93.94 118 GLN A N 1
ATOM 942 C CA . GLN A 1 118 ? -16.197 -12.919 20.186 1.00 93.94 118 GLN A CA 1
ATOM 943 C C . GLN A 1 118 ? -15.427 -13.965 19.389 1.00 93.94 118 GLN A C 1
ATOM 945 O O . GLN A 1 118 ? -14.348 -14.369 19.806 1.00 93.94 118 GLN A O 1
ATOM 950 N N . THR A 1 119 ? -15.948 -14.342 18.223 1.00 93.31 119 THR A N 1
ATOM 951 C CA . THR A 1 119 ? -15.302 -15.339 17.368 1.00 93.31 119 THR A CA 1
ATOM 952 C C . THR A 1 119 ? -13.965 -14.822 16.826 1.00 93.31 119 THR A C 1
ATOM 954 O O . THR A 1 119 ? -12.991 -15.563 16.789 1.00 93.31 119 THR A O 1
ATOM 957 N N . LEU A 1 120 ? -13.877 -13.538 16.458 1.00 93.81 120 LEU A N 1
ATOM 958 C CA . LEU A 1 120 ? -12.608 -12.915 16.059 1.00 93.81 120 LEU A CA 1
ATOM 959 C C . LEU A 1 120 ? -11.636 -12.732 17.231 1.00 93.81 120 LEU A C 1
ATOM 961 O O . LEU A 1 120 ? -10.427 -12.816 17.035 1.00 93.81 120 LEU A O 1
ATOM 965 N N . LEU A 1 121 ? -12.143 -12.473 18.437 1.00 92.75 121 LEU A N 1
ATOM 966 C CA . LEU A 1 121 ? -11.325 -12.292 19.637 1.00 92.75 121 LEU A CA 1
ATOM 967 C C . LEU A 1 121 ? -10.632 -13.593 20.074 1.00 92.75 121 LEU A C 1
ATOM 969 O O . LEU A 1 121 ? -9.550 -13.536 20.652 1.00 92.75 121 LEU A O 1
ATOM 973 N N . GLU A 1 122 ? -11.239 -14.752 19.797 1.00 91.19 122 GLU A N 1
ATOM 974 C CA . GLU A 1 122 ? -10.636 -16.068 20.057 1.00 91.19 122 GLU A CA 1
ATOM 975 C C . GLU A 1 122 ? -9.382 -16.330 19.205 1.00 91.19 122 GLU A C 1
ATOM 977 O O . GLU A 1 122 ? -8.540 -17.138 19.596 1.00 91.19 122 GLU A O 1
ATOM 982 N N . GLU A 1 123 ? -9.213 -15.608 18.094 1.00 90.44 123 GLU A N 1
ATOM 983 C CA . GLU A 1 123 ? -8.031 -15.666 17.236 1.00 90.44 123 GLU A CA 1
ATOM 984 C C . GLU A 1 123 ? -7.001 -14.592 17.644 1.00 90.44 123 GLU A C 1
ATOM 986 O O . GLU A 1 123 ? -7.210 -13.401 17.378 1.00 90.44 123 GLU A O 1
ATOM 991 N N . PRO A 1 124 ? -5.838 -14.967 18.216 1.00 86.69 124 PRO A N 1
ATOM 992 C CA . PRO A 1 124 ? -4.871 -13.998 18.742 1.00 86.69 124 PRO A CA 1
ATOM 993 C C . PRO A 1 124 ? -4.358 -13.007 17.691 1.00 86.69 124 PRO A C 1
ATOM 995 O O . PRO A 1 124 ? -4.134 -11.838 17.994 1.00 86.69 124 PRO A O 1
ATOM 998 N N . GLN A 1 125 ? -4.214 -13.450 16.435 1.00 86.38 125 GLN A N 1
ATOM 999 C CA . GLN A 1 125 ? -3.744 -12.596 15.339 1.00 86.38 125 GLN A CA 1
ATOM 1000 C C . GLN A 1 125 ? -4.705 -11.450 14.981 1.00 86.38 125 GLN A C 1
ATOM 1002 O O . GLN A 1 125 ? -4.275 -10.474 14.364 1.00 86.38 125 GLN A O 1
ATOM 1007 N N . TYR A 1 126 ? -5.986 -11.560 15.348 1.00 89.06 126 TYR A N 1
ATOM 1008 C CA . TYR A 1 126 ? -7.012 -10.557 15.064 1.00 89.06 126 TYR A CA 1
ATOM 1009 C C . TYR A 1 126 ? -7.415 -9.797 16.326 1.00 89.06 126 TYR A C 1
ATOM 1011 O O . TYR A 1 126 ? -7.507 -8.573 16.283 1.00 89.06 126 TYR A O 1
ATOM 1019 N N . GLY A 1 127 ? -7.612 -10.501 17.446 1.00 81.00 127 GLY A N 1
ATOM 1020 C CA . GLY A 1 127 ? -8.184 -9.944 18.673 1.00 81.00 127 GLY A CA 1
ATOM 1021 C C . GLY A 1 127 ? -7.433 -8.737 19.239 1.00 81.00 127 GLY A C 1
ATOM 1022 O O . GLY A 1 127 ? -8.062 -7.753 19.617 1.00 81.00 127 GLY A O 1
ATOM 1023 N N . GLU A 1 128 ? -6.099 -8.774 19.252 1.00 82.19 128 GLU A N 1
ATOM 1024 C CA . GLU A 1 128 ? -5.276 -7.664 19.764 1.00 82.19 128 GLU A CA 1
ATOM 1025 C C . GLU A 1 128 ? -5.195 -6.475 18.796 1.00 82.19 128 GLU A C 1
ATOM 1027 O O . GLU A 1 128 ? -4.865 -5.366 19.209 1.00 82.19 128 GLU A O 1
ATOM 1032 N N . ASN A 1 129 ? -5.513 -6.688 17.516 1.00 89.31 129 ASN A N 1
ATOM 1033 C CA . ASN A 1 129 ? -5.381 -5.684 16.462 1.00 89.31 129 ASN A CA 1
ATOM 1034 C C . ASN A 1 129 ? -6.723 -5.363 15.784 1.00 89.31 129 ASN A C 1
ATOM 1036 O O . ASN A 1 129 ? -6.786 -5.127 14.569 1.00 89.31 129 ASN A O 1
ATOM 1040 N N . MET A 1 130 ? -7.794 -5.377 16.576 1.00 94.50 130 MET A N 1
ATOM 1041 C CA . MET A 1 130 ? -9.155 -5.088 16.145 1.00 94.50 130 MET A CA 1
ATOM 1042 C C . MET A 1 130 ? -9.735 -3.914 16.933 1.00 94.50 130 MET A C 1
ATOM 1044 O O . MET A 1 130 ? -9.770 -3.921 18.161 1.00 94.50 130 MET A O 1
ATOM 1048 N N . GLU A 1 131 ? -10.282 -2.941 16.214 1.00 95.12 131 GLU A N 1
ATOM 1049 C CA . GLU A 1 131 ? -11.084 -1.859 16.771 1.00 95.12 131 GLU A CA 1
ATOM 1050 C C . GLU A 1 131 ? -12.551 -2.012 16.365 1.00 95.12 131 GLU A C 1
ATOM 1052 O O . GLU A 1 131 ? -12.883 -2.557 15.309 1.00 95.12 131 GLU A O 1
ATOM 1057 N N . VAL A 1 132 ? -13.441 -1.531 17.232 1.00 95.00 132 VAL A N 1
ATOM 1058 C CA . VAL A 1 132 ? -14.889 -1.601 17.045 1.00 95.00 132 VAL A CA 1
ATOM 1059 C C . VAL A 1 132 ? -15.496 -0.259 17.413 1.00 95.00 132 VAL A C 1
ATOM 1061 O O . VAL A 1 132 ? -15.134 0.336 18.427 1.00 95.00 132 VAL A O 1
ATOM 1064 N N . TYR A 1 133 ? -16.464 0.178 16.616 1.00 95.00 133 TYR A N 1
ATOM 1065 C CA . TYR A 1 133 ? -17.336 1.299 16.929 1.00 95.00 133 TYR A CA 1
ATOM 1066 C C . TYR A 1 133 ? -18.799 0.881 16.782 1.00 95.00 133 TYR A C 1
ATOM 1068 O O . TYR A 1 133 ? -19.183 0.301 15.767 1.00 95.00 133 TYR A O 1
ATOM 1076 N N . ALA A 1 134 ? -19.616 1.194 17.784 1.00 93.06 134 ALA A N 1
ATOM 1077 C CA . ALA A 1 134 ? -21.048 0.939 17.823 1.00 93.06 134 ALA A CA 1
ATOM 1078 C C . ALA A 1 134 ? -21.812 2.274 17.838 1.00 93.06 134 ALA A C 1
ATOM 1080 O O . ALA A 1 134 ? -21.735 3.063 18.786 1.00 93.06 134 ALA A O 1
ATOM 1081 N N . GLY A 1 135 ? -22.566 2.532 16.770 1.00 88.06 135 GLY A N 1
ATOM 1082 C CA . GLY A 1 135 ? -23.359 3.742 16.597 1.00 88.06 135 GLY A CA 1
ATOM 1083 C C . GLY A 1 135 ? -24.465 3.879 17.643 1.00 88.06 135 GLY A C 1
ATOM 1084 O O . GLY A 1 135 ? -24.927 2.911 18.250 1.00 88.06 135 GLY A O 1
ATOM 1085 N N . LYS A 1 136 ? -24.902 5.119 17.897 1.00 83.56 136 LYS A N 1
ATOM 1086 C CA . LYS A 1 136 ? -26.117 5.368 18.693 1.00 83.56 136 LYS A CA 1
ATOM 1087 C C . LYS A 1 136 ? -27.318 4.807 17.951 1.00 83.56 136 LYS A C 1
ATOM 1089 O O . LYS A 1 136 ? -27.499 5.080 16.768 1.00 83.56 136 LYS A O 1
ATOM 1094 N N . LYS A 1 137 ? -28.126 4.027 18.668 1.00 80.56 137 LYS A N 1
ATOM 1095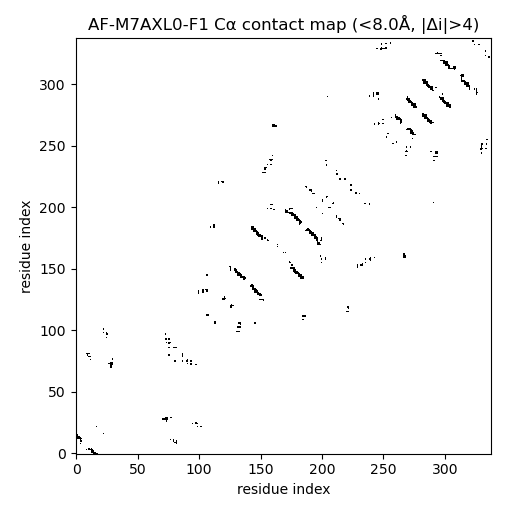 C CA . LYS A 1 137 ? -29.377 3.506 18.139 1.00 80.56 137 LYS A CA 1
ATOM 1096 C C . LYS A 1 137 ? -30.248 4.682 17.718 1.00 80.56 137 LYS A C 1
ATOM 1098 O O . LYS A 1 137 ? -30.456 5.616 18.493 1.00 80.56 137 LYS A O 1
ATOM 1103 N N . ASN A 1 138 ? -30.745 4.650 16.491 1.00 78.81 138 ASN A N 1
ATOM 1104 C CA . ASN A 1 138 ? -31.649 5.683 16.022 1.00 78.81 138 ASN A CA 1
ATOM 1105 C C . ASN A 1 138 ? -32.960 5.597 16.818 1.00 78.81 138 ASN A C 1
ATOM 1107 O O . ASN A 1 138 ? -33.625 4.563 16.822 1.00 78.81 138 ASN A O 1
ATOM 1111 N N . ASN A 1 139 ? -33.352 6.688 17.478 1.00 76.62 139 ASN A N 1
ATOM 1112 C CA . ASN A 1 139 ? -34.560 6.727 18.307 1.00 76.62 139 ASN A CA 1
ATOM 1113 C C . ASN A 1 139 ? -35.857 6.487 17.515 1.00 76.62 139 ASN A C 1
ATOM 1115 O O . ASN A 1 139 ? -36.862 6.097 18.103 1.00 76.62 139 ASN A O 1
ATOM 1119 N N . TRP A 1 140 ? -35.848 6.730 16.202 1.00 76.69 140 TRP A N 1
ATOM 1120 C CA . TRP A 1 140 ? -37.030 6.624 15.346 1.00 76.69 140 TRP A CA 1
ATOM 1121 C C . TRP A 1 140 ? -37.128 5.268 14.651 1.00 76.69 140 TRP A C 1
ATOM 1123 O O . TRP A 1 140 ? -38.193 4.656 14.656 1.00 76.69 140 TRP A O 1
ATOM 1133 N N . THR A 1 141 ? -36.028 4.804 14.053 1.00 75.81 141 THR A N 1
ATOM 1134 C CA . THR A 1 141 ? -35.998 3.543 13.290 1.00 75.81 141 THR A CA 1
ATOM 1135 C C . THR A 1 141 ? -35.572 2.353 14.143 1.00 75.81 141 THR A C 1
ATOM 1137 O O . THR A 1 141 ? -35.846 1.210 13.793 1.00 75.81 141 THR A O 1
ATOM 1140 N N . GLY A 1 142 ? -34.919 2.599 15.282 1.00 72.88 142 GLY A N 1
ATOM 1141 C CA . GLY A 1 142 ? -34.290 1.558 16.086 1.00 72.88 142 GLY A CA 1
ATOM 1142 C C . GLY A 1 142 ? -33.051 0.946 15.428 1.00 72.88 142 GLY A C 1
ATOM 1143 O O . GLY A 1 142 ? -32.529 -0.030 15.963 1.00 72.88 142 GLY A O 1
ATOM 1144 N N . GLU A 1 143 ? -32.591 1.492 14.299 1.00 77.94 143 GLU A N 1
ATOM 1145 C CA . GLU A 1 143 ? -31.425 0.994 13.571 1.00 77.94 143 GLU A CA 1
ATOM 1146 C C . GLU A 1 143 ? -30.143 1.242 14.362 1.00 77.94 143 GLU A C 1
ATOM 1148 O O . GLU A 1 143 ? -29.988 2.253 15.056 1.00 77.94 143 GLU A O 1
ATOM 1153 N N . PHE A 1 144 ? -29.230 0.287 14.251 1.00 83.06 144 PHE A N 1
ATOM 1154 C CA . PHE A 1 144 ? -27.947 0.268 14.926 1.00 83.06 144 PHE A CA 1
ATOM 1155 C C . PHE A 1 144 ? -26.891 -0.060 13.882 1.00 83.06 144 PHE A C 1
ATOM 1157 O O . PHE A 1 144 ? -26.982 -1.095 13.222 1.00 83.06 144 PHE A O 1
ATOM 1164 N N . SER A 1 145 ? -25.899 0.816 13.758 1.00 89.06 145 SER A N 1
ATOM 1165 C CA . SER A 1 145 ? -24.750 0.596 12.893 1.00 89.06 145 SER A CA 1
ATOM 1166 C C . SER A 1 145 ? -23.528 0.203 13.710 1.00 89.06 145 SER A C 1
ATOM 1168 O O . SER A 1 145 ? -23.339 0.654 14.843 1.00 89.06 145 SER A O 1
ATOM 1170 N N . ALA A 1 146 ? -22.676 -0.632 13.130 1.00 93.69 146 ALA A N 1
ATOM 1171 C CA . ALA A 1 146 ? -21.395 -0.983 13.721 1.00 93.69 146 ALA A CA 1
ATOM 1172 C C . ALA A 1 146 ? -20.294 -0.989 12.672 1.00 93.69 146 ALA A C 1
ATOM 1174 O O . ALA A 1 146 ? -20.516 -1.325 11.511 1.00 93.69 146 ALA A O 1
ATOM 1175 N N . HIS A 1 147 ? -19.086 -0.662 13.106 1.00 95.44 147 HIS A N 1
ATOM 1176 C CA . HIS A 1 147 ? -17.894 -0.697 12.280 1.00 95.44 147 HIS A CA 1
ATOM 1177 C C . HIS A 1 147 ? -16.830 -1.537 12.971 1.00 95.44 147 HIS A C 1
ATOM 1179 O O . HIS A 1 147 ? -16.516 -1.313 14.138 1.00 95.44 147 HIS A O 1
ATOM 1185 N N . PHE A 1 148 ? -16.271 -2.485 12.228 1.00 96.69 148 PHE A N 1
ATOM 1186 C CA . PHE A 1 148 ? -15.103 -3.261 12.619 1.00 96.69 148 PHE A CA 1
ATOM 1187 C C . PHE A 1 148 ? -13.915 -2.776 11.802 1.00 96.69 148 PHE A C 1
ATOM 1189 O O . PHE A 1 148 ? -14.042 -2.562 10.595 1.00 96.69 148 PHE A O 1
ATOM 1196 N N . LEU A 1 149 ? -12.765 -2.613 12.442 1.00 97.88 149 LEU A N 1
ATOM 1197 C CA . LEU A 1 149 ? -11.510 -2.269 11.791 1.00 97.88 149 LEU A CA 1
ATOM 1198 C C . LEU A 1 149 ? -10.446 -3.268 12.237 1.00 97.88 149 LEU A C 1
ATOM 1200 O O . LEU A 1 149 ? -10.141 -3.361 13.419 1.00 97.88 149 LEU A O 1
ATOM 1204 N N . LEU A 1 150 ? -9.895 -4.023 11.292 1.00 97.56 150 LEU A N 1
ATOM 1205 C CA . LEU A 1 150 ? -8.896 -5.056 11.558 1.00 97.56 150 LEU A CA 1
ATOM 1206 C C . LEU A 1 150 ? -7.580 -4.707 10.873 1.00 97.56 150 LEU A C 1
ATOM 1208 O O . LEU A 1 150 ? -7.557 -4.487 9.659 1.00 97.56 150 LEU A O 1
ATOM 1212 N N . LYS A 1 151 ? -6.476 -4.741 11.621 1.00 96.81 151 LYS A N 1
ATOM 1213 C CA . LYS A 1 151 ? -5.129 -4.805 11.040 1.00 96.81 151 LYS A CA 1
ATOM 1214 C C . LYS A 1 151 ? -4.872 -6.230 10.563 1.00 96.81 151 LYS A C 1
ATOM 1216 O O . LYS A 1 151 ? -4.857 -7.167 11.356 1.00 96.81 151 LYS A O 1
ATOM 1221 N N . LEU A 1 152 ? -4.697 -6.403 9.256 1.00 96.69 152 LEU A N 1
ATOM 1222 C CA . LEU A 1 152 ? -4.534 -7.730 8.667 1.00 96.69 152 LEU A CA 1
ATOM 1223 C C . LEU A 1 152 ? -3.118 -8.277 8.928 1.00 96.69 152 LEU A C 1
ATOM 1225 O O . LEU A 1 152 ? -2.145 -7.573 8.649 1.00 96.69 152 LEU A O 1
ATOM 1229 N N . PRO A 1 153 ? -2.971 -9.536 9.383 1.00 95.38 153 PRO A N 1
ATOM 1230 C CA . PRO A 1 153 ? -1.679 -10.156 9.673 1.00 95.38 153 PRO A CA 1
ATOM 1231 C C . PRO A 1 153 ? -1.014 -10.679 8.389 1.00 95.38 153 PRO A C 1
ATOM 1233 O O . PRO A 1 153 ? -0.812 -11.879 8.206 1.00 95.38 153 PRO A O 1
ATOM 1236 N N . VAL A 1 154 ? -0.707 -9.774 7.462 1.00 94.69 154 VAL A N 1
ATOM 1237 C CA . VAL A 1 154 ? 0.006 -10.079 6.216 1.00 94.69 154 VAL A CA 1
ATOM 1238 C C . VAL A 1 154 ? 1.409 -9.486 6.295 1.00 94.69 154 VAL A C 1
ATOM 1240 O O . VAL A 1 154 ? 1.581 -8.336 6.684 1.00 94.69 154 VAL A O 1
ATOM 1243 N N . ASP A 1 155 ? 2.419 -10.275 5.928 1.00 92.50 155 ASP A N 1
ATOM 1244 C CA . ASP A 1 155 ? 3.808 -9.814 5.906 1.00 92.50 155 ASP A CA 1
ATOM 1245 C C . ASP A 1 155 ? 4.099 -8.991 4.642 1.00 92.50 155 ASP A C 1
ATOM 1247 O O . ASP A 1 155 ? 4.095 -9.511 3.522 1.00 92.50 155 ASP A O 1
ATOM 1251 N N . PHE A 1 156 ? 4.379 -7.703 4.840 1.00 92.25 156 PHE A N 1
ATOM 1252 C CA . PHE A 1 156 ? 4.737 -6.747 3.791 1.00 92.25 156 PHE A CA 1
ATOM 1253 C C . PHE A 1 156 ? 6.230 -6.389 3.776 1.00 92.25 156 PHE A C 1
ATOM 1255 O O . PHE A 1 156 ? 6.659 -5.622 2.914 1.00 92.25 156 PHE 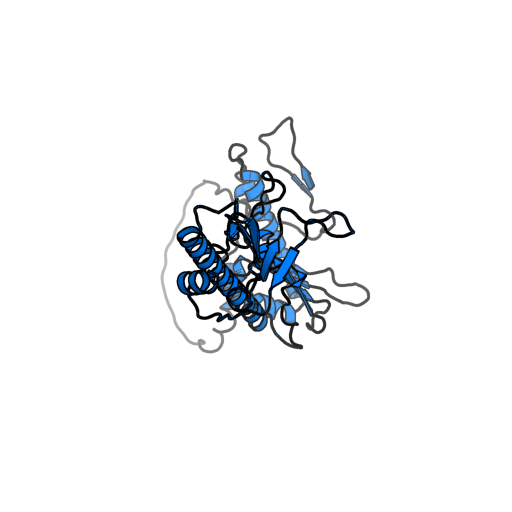A O 1
ATOM 1262 N N . SER A 1 157 ? 7.040 -6.955 4.678 1.00 89.00 157 SER A N 1
ATOM 1263 C CA . SER A 1 157 ? 8.449 -6.573 4.878 1.00 89.00 157 SER A CA 1
ATOM 1264 C C . SER A 1 157 ? 9.310 -6.688 3.613 1.00 89.00 157 SER A C 1
ATOM 1266 O O . SER A 1 157 ? 10.244 -5.912 3.411 1.00 89.00 157 SER A O 1
ATOM 1268 N N . ASN A 1 158 ? 8.960 -7.629 2.733 1.00 86.12 158 ASN A N 1
ATOM 1269 C CA . ASN A 1 158 ? 9.688 -7.941 1.505 1.00 86.12 158 ASN A CA 1
ATOM 1270 C C . ASN A 1 158 ? 9.213 -7.156 0.269 1.00 86.12 158 ASN A C 1
ATOM 1272 O O . ASN A 1 158 ? 9.754 -7.352 -0.821 1.00 86.12 158 ASN A O 1
ATOM 1276 N N . ILE A 1 159 ? 8.206 -6.283 0.397 1.00 86.69 159 ILE A N 1
ATOM 1277 C CA . ILE A 1 159 ? 7.795 -5.409 -0.709 1.00 86.69 159 ILE A CA 1
ATOM 1278 C C . ILE A 1 159 ? 8.966 -4.480 -1.075 1.00 86.69 159 ILE A C 1
ATOM 1280 O O . ILE A 1 159 ? 9.666 -4.013 -0.185 1.00 86.69 159 ILE A O 1
ATOM 1284 N N . PRO A 1 160 ? 9.234 -4.175 -2.354 1.00 82.44 160 PRO A N 1
ATOM 1285 C CA . PRO A 1 160 ? 10.285 -3.220 -2.713 1.00 82.44 160 PRO A CA 1
ATOM 1286 C C . PRO A 1 160 ? 10.038 -1.816 -2.137 1.00 82.44 160 PRO A C 1
ATOM 1288 O O . PRO A 1 160 ? 8.900 -1.413 -1.893 1.00 82.44 160 PRO A O 1
ATOM 1291 N N . THR A 1 161 ? 11.102 -1.056 -1.901 1.00 78.25 161 THR A N 1
ATOM 1292 C CA . THR A 1 161 ? 10.990 0.377 -1.590 1.00 78.25 161 THR A CA 1
ATOM 1293 C C . THR A 1 161 ? 10.618 1.164 -2.848 1.00 78.25 161 THR A C 1
ATOM 1295 O O . THR A 1 161 ? 10.830 0.689 -3.963 1.00 78.25 161 THR A O 1
ATOM 1298 N N . TYR A 1 162 ? 10.065 2.362 -2.676 1.00 73.62 162 TYR A N 1
ATOM 1299 C CA . TYR A 1 162 ? 9.803 3.297 -3.769 1.00 73.62 162 TYR A CA 1
ATOM 1300 C C . TYR A 1 162 ? 10.154 4.716 -3.321 1.00 73.62 162 TYR A C 1
ATOM 1302 O O . TYR A 1 162 ? 9.973 5.048 -2.147 1.00 73.62 162 TYR A O 1
ATOM 1310 N N . LEU A 1 163 ? 10.636 5.548 -4.243 1.00 68.06 163 LEU A N 1
ATOM 1311 C CA . LEU A 1 163 ? 10.793 6.978 -3.997 1.00 68.06 163 LEU A CA 1
ATOM 1312 C C . LEU A 1 163 ? 9.441 7.677 -3.888 1.00 68.06 163 LEU A C 1
ATOM 1314 O O . LEU A 1 163 ? 8.638 7.695 -4.826 1.00 68.06 163 LEU A O 1
ATOM 1318 N N . LEU A 1 164 ? 9.239 8.325 -2.747 1.00 71.06 164 LEU A N 1
ATOM 1319 C CA . LEU A 1 164 ? 8.212 9.339 -2.577 1.00 71.06 164 LEU A CA 1
ATOM 1320 C C . LEU A 1 164 ? 8.574 10.606 -3.359 1.00 71.06 164 LEU A C 1
ATOM 1322 O O . LEU A 1 164 ? 9.745 10.904 -3.599 1.00 71.06 164 LEU A O 1
ATOM 1326 N N . LYS A 1 165 ? 7.547 11.361 -3.770 1.00 71.50 165 LYS A N 1
ATOM 1327 C CA . LYS A 1 165 ? 7.742 12.646 -4.464 1.00 71.50 165 LYS A CA 1
ATOM 1328 C C . LYS A 1 165 ? 8.401 13.681 -3.558 1.00 71.50 165 LYS A C 1
ATOM 1330 O O . LYS A 1 165 ? 9.197 14.479 -4.046 1.00 71.50 165 LYS A O 1
ATOM 1335 N N . ASP A 1 166 ? 8.062 13.662 -2.273 1.00 78.06 166 ASP A N 1
ATOM 1336 C CA . ASP A 1 166 ? 8.740 14.427 -1.235 1.00 78.06 166 ASP A CA 1
ATOM 1337 C C . ASP A 1 166 ? 9.535 13.459 -0.356 1.00 78.06 166 ASP A C 1
ATOM 1339 O O . ASP A 1 166 ? 8.990 12.527 0.226 1.00 78.06 166 ASP A O 1
ATOM 1343 N N . VAL A 1 167 ? 10.844 13.676 -0.275 1.00 77.94 167 VAL A N 1
ATOM 1344 C CA . VAL A 1 167 ? 11.758 12.830 0.507 1.00 77.94 167 VAL A CA 1
ATOM 1345 C C . VAL A 1 167 ? 11.535 13.014 2.015 1.00 77.94 167 VAL A C 1
ATOM 1347 O O . VAL A 1 167 ? 11.979 12.188 2.806 1.00 77.94 167 VAL A O 1
ATOM 1350 N N . ASN A 1 168 ? 10.848 14.087 2.422 1.00 84.50 168 ASN A N 1
ATOM 1351 C CA . ASN A 1 168 ? 10.516 14.350 3.821 1.00 84.50 168 ASN A CA 1
ATOM 1352 C C . ASN A 1 168 ? 9.189 13.712 4.256 1.00 84.50 168 ASN A C 1
ATOM 1354 O O . ASN A 1 168 ? 8.860 13.770 5.441 1.00 84.50 168 ASN A O 1
ATOM 1358 N N . GLU A 1 169 ? 8.414 13.138 3.330 1.00 84.88 169 GLU A N 1
ATOM 1359 C CA . GLU A 1 169 ? 7.206 12.394 3.680 1.00 84.88 169 GLU A CA 1
ATOM 1360 C C . GLU A 1 169 ? 7.587 11.020 4.248 1.00 84.88 169 GLU A C 1
ATOM 1362 O O . GLU A 1 169 ? 8.334 10.256 3.638 1.00 84.88 169 GLU A O 1
ATOM 1367 N N . ASP A 1 170 ? 7.056 10.698 5.427 1.00 84.06 170 ASP A N 1
ATOM 1368 C CA . ASP A 1 170 ? 7.104 9.347 5.981 1.00 84.06 170 ASP A CA 1
ATOM 1369 C C . ASP A 1 170 ? 5.897 8.560 5.437 1.00 84.06 170 ASP A C 1
ATOM 1371 O O . ASP A 1 170 ? 4.754 8.951 5.706 1.00 84.06 170 ASP A O 1
ATOM 1375 N N . PRO A 1 171 ? 6.096 7.466 4.672 1.00 82.56 171 PRO A N 1
ATOM 1376 C CA . PRO A 1 171 ? 4.989 6.646 4.179 1.00 82.56 171 PRO A CA 1
ATOM 1377 C C . PRO A 1 171 ? 4.236 5.924 5.307 1.00 82.56 171 PRO A C 1
ATOM 1379 O O . PRO A 1 171 ? 3.180 5.343 5.047 1.00 82.56 171 PRO A O 1
ATOM 1382 N N . GLY A 1 172 ? 4.759 5.960 6.536 1.00 86.12 172 GLY A N 1
ATOM 1383 C CA . GLY A 1 172 ? 4.184 5.313 7.700 1.00 86.12 172 GLY A CA 1
ATOM 1384 C C . GLY A 1 172 ? 4.437 3.807 7.724 1.00 86.12 172 GLY A C 1
ATOM 1385 O O . GLY A 1 172 ? 5.201 3.251 6.934 1.00 86.12 172 GLY A O 1
ATOM 1386 N N . GLU A 1 173 ? 3.785 3.133 8.670 1.00 90.19 173 GLU A N 1
ATOM 1387 C CA . GLU A 1 173 ? 3.894 1.683 8.825 1.00 90.19 173 GLU A CA 1
ATOM 1388 C C . GLU A 1 173 ? 3.232 0.943 7.648 1.00 90.19 173 GLU A C 1
ATOM 1390 O O . GLU A 1 173 ? 2.140 1.294 7.189 1.00 90.19 173 GLU A O 1
ATOM 1395 N N . ASP A 1 174 ? 3.864 -0.140 7.192 1.00 92.19 174 ASP A N 1
ATOM 1396 C CA . ASP A 1 174 ? 3.316 -1.013 6.156 1.00 92.19 174 ASP A CA 1
ATOM 1397 C C . ASP A 1 174 ? 2.179 -1.878 6.687 1.00 92.19 174 ASP A C 1
ATOM 1399 O O . ASP A 1 174 ? 2.374 -2.997 7.162 1.00 92.19 174 ASP A O 1
ATOM 1403 N N . VAL A 1 175 ? 0.968 -1.335 6.591 1.00 94.06 175 VAL A N 1
ATOM 1404 C CA . VAL A 1 175 ? -0.237 -1.943 7.144 1.00 94.06 175 VAL A CA 1
ATOM 1405 C C . VAL A 1 175 ? -1.361 -1.996 6.114 1.00 94.06 175 VAL A C 1
ATOM 1407 O O . VAL A 1 175 ? -1.579 -1.065 5.338 1.00 94.06 175 VAL A O 1
ATOM 1410 N N . ALA A 1 176 ? -2.119 -3.092 6.151 1.00 96.12 176 ALA A N 1
ATOM 1411 C CA . ALA A 1 176 ? -3.414 -3.205 5.502 1.00 96.12 176 ALA A CA 1
ATOM 1412 C C . ALA A 1 176 ? -4.520 -3.255 6.562 1.00 96.12 176 ALA A C 1
ATOM 1414 O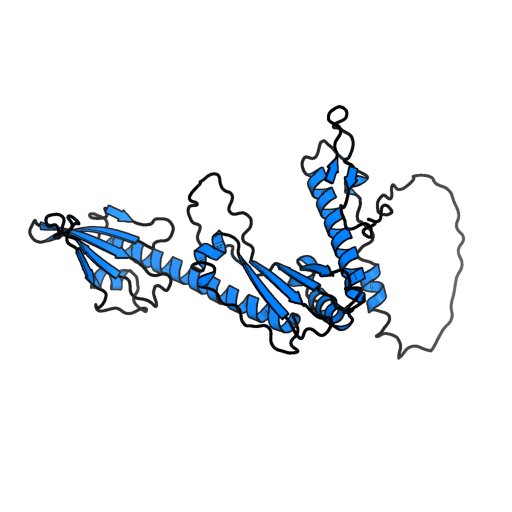 O . ALA A 1 176 ? -4.479 -4.089 7.470 1.00 96.12 176 ALA A O 1
ATOM 1415 N N . LEU A 1 177 ? -5.506 -2.368 6.434 1.00 97.06 177 LEU A N 1
ATOM 1416 C CA . LEU A 1 177 ? -6.645 -2.269 7.340 1.00 97.06 177 LEU A CA 1
ATOM 1417 C C . LEU A 1 177 ? -7.925 -2.675 6.612 1.00 97.06 177 LEU A C 1
ATOM 1419 O O . LEU A 1 177 ? -8.290 -2.075 5.599 1.00 97.06 177 LEU A O 1
ATOM 1423 N N . LEU A 1 178 ? -8.629 -3.671 7.139 1.00 97.75 178 LEU A N 1
ATOM 1424 C CA . LEU A 1 178 ? -9.946 -4.063 6.653 1.00 97.75 178 LEU A CA 1
ATOM 1425 C C . LEU A 1 178 ? -11.018 -3.431 7.537 1.00 97.75 178 LEU A C 1
ATOM 1427 O O . LEU A 1 178 ? -11.168 -3.796 8.700 1.00 97.75 178 LEU A O 1
ATOM 1431 N N . SER A 1 179 ? -11.766 -2.496 6.964 1.00 97.12 179 SER A N 1
ATOM 1432 C CA . SER A 1 179 ? -12.948 -1.907 7.581 1.00 97.12 179 SER A CA 1
ATOM 1433 C C . SER A 1 179 ? -14.195 -2.642 7.103 1.00 97.12 179 SER A C 1
ATOM 1435 O O . SER A 1 179 ? -14.361 -2.848 5.901 1.00 97.12 179 SER A O 1
ATOM 1437 N N . VAL A 1 180 ? -15.079 -3.033 8.016 1.00 96.75 180 VAL A N 1
ATOM 1438 C CA . VAL A 1 180 ? -16.373 -3.638 7.688 1.00 96.75 180 VAL A CA 1
ATOM 1439 C C . VAL A 1 180 ? -17.474 -2.883 8.414 1.00 96.75 180 VAL A C 1
ATOM 1441 O O . VAL A 1 180 ? -17.502 -2.847 9.642 1.00 96.75 180 VAL A O 1
ATOM 1444 N N . SER A 1 181 ? -18.363 -2.266 7.637 1.00 95.12 181 SER A N 1
ATOM 1445 C CA . SER A 1 181 ? -19.504 -1.502 8.148 1.00 95.12 181 SER A CA 1
ATOM 1446 C C . SER A 1 181 ? -20.780 -2.329 8.053 1.00 95.12 181 SER A C 1
ATOM 1448 O O . SER A 1 181 ? -21.064 -2.882 6.992 1.00 95.12 181 SER A O 1
ATOM 1450 N N . PHE A 1 182 ? -21.546 -2.371 9.135 1.00 92.88 182 PHE A N 1
ATOM 1451 C CA . PHE A 1 182 ? -22.865 -2.983 9.232 1.00 92.88 182 PHE A CA 1
ATOM 1452 C C . PHE A 1 182 ? -23.883 -1.861 9.439 1.00 92.88 182 PHE A C 1
ATOM 1454 O O . PHE A 1 182 ? -23.752 -1.097 10.396 1.00 92.88 182 PHE A O 1
ATOM 1461 N N . GLU A 1 183 ? -24.868 -1.735 8.549 1.00 87.75 183 GLU A N 1
ATOM 1462 C CA . GLU A 1 183 ? -25.936 -0.724 8.685 1.00 87.75 183 GLU A CA 1
ATOM 1463 C C . GLU A 1 183 ? -27.128 -1.223 9.516 1.00 87.75 183 GLU A C 1
ATOM 1465 O O . GLU A 1 183 ? -27.932 -0.423 9.993 1.00 87.75 183 GLU A O 1
ATOM 1470 N N . ASP A 1 184 ? -27.216 -2.536 9.731 1.00 81.06 184 ASP A N 1
ATOM 1471 C CA . ASP A 1 184 ? -28.254 -3.181 10.527 1.00 81.06 184 ASP A CA 1
ATOM 1472 C C . ASP A 1 184 ? -27.673 -4.219 11.505 1.00 81.06 184 ASP A C 1
ATOM 1474 O O . ASP A 1 184 ? -26.531 -4.674 11.381 1.00 81.06 184 ASP A O 1
ATOM 1478 N N . THR A 1 185 ? -28.475 -4.610 12.501 1.00 76.06 185 THR A N 1
ATOM 1479 C CA . THR A 1 185 ? -28.075 -5.596 13.518 1.00 76.06 185 THR A CA 1
ATOM 1480 C C . THR A 1 185 ? -28.013 -7.022 12.993 1.00 76.06 185 THR A C 1
ATOM 1482 O O . THR A 1 185 ? -27.373 -7.857 13.627 1.00 76.06 185 THR A O 1
ATOM 1485 N N . GLU A 1 186 ? -28.668 -7.311 11.868 1.00 78.62 186 GLU A N 1
ATOM 1486 C CA . GLU A 1 186 ? -28.806 -8.656 11.302 1.00 78.62 186 GLU A CA 1
ATOM 1487 C C . GLU A 1 186 ? -27.688 -8.998 10.304 1.00 78.62 186 GLU A C 1
ATOM 1489 O O . GLU A 1 186 ? -27.606 -10.132 9.830 1.00 78.62 186 GLU A O 1
ATOM 1494 N N . ALA A 1 187 ? -26.799 -8.041 10.020 1.00 79.56 187 ALA A N 1
ATOM 1495 C CA . ALA A 1 187 ? -25.760 -8.123 9.003 1.00 79.56 187 ALA A CA 1
ATOM 1496 C C . ALA A 1 187 ? -26.307 -8.390 7.587 1.00 79.56 187 ALA A C 1
ATOM 1498 O O . ALA A 1 187 ? -25.702 -9.137 6.812 1.00 79.56 187 ALA A O 1
ATOM 1499 N N . ALA A 1 188 ? -27.447 -7.786 7.233 1.00 81.81 188 ALA A N 1
ATOM 1500 C CA . ALA A 1 188 ? -27.999 -7.885 5.881 1.00 81.81 188 ALA A CA 1
ATOM 1501 C C . ALA A 1 188 ? -27.333 -6.891 4.914 1.00 81.81 188 ALA A C 1
ATOM 1503 O O . ALA A 1 188 ? -27.088 -7.236 3.756 1.00 81.81 188 ALA A O 1
ATOM 1504 N N . GLN A 1 189 ? -26.997 -5.687 5.386 1.00 87.56 189 GLN A N 1
ATOM 1505 C CA . GLN A 1 189 ? -26.261 -4.677 4.623 1.00 87.56 189 GLN A CA 1
ATOM 1506 C C . GLN A 1 189 ? -24.849 -4.488 5.186 1.00 87.56 189 GLN A C 1
ATOM 1508 O O . GLN A 1 189 ? -24.646 -3.851 6.223 1.00 87.56 189 GLN A O 1
ATOM 1513 N N . VAL A 1 190 ? -23.871 -5.081 4.491 1.00 93.56 190 VAL A N 1
ATOM 1514 C CA . VAL A 1 190 ? -22.465 -5.122 4.914 1.00 93.56 190 VAL A CA 1
ATOM 1515 C C . VAL A 1 190 ? -21.565 -4.521 3.841 1.00 93.56 190 VAL A C 1
ATOM 1517 O O . VAL A 1 190 ? -21.557 -4.971 2.694 1.00 93.56 190 VAL A O 1
ATOM 1520 N N . PHE A 1 191 ? -20.758 -3.536 4.230 1.00 94.00 191 PHE A N 1
ATOM 1521 C CA . PHE A 1 191 ? -19.883 -2.786 3.331 1.00 94.00 191 PHE A CA 1
ATOM 1522 C C . PHE A 1 191 ? -18.417 -2.937 3.754 1.00 94.00 191 PHE A C 1
ATOM 1524 O O . PHE A 1 191 ? -17.945 -2.201 4.631 1.00 94.00 191 PHE A O 1
ATOM 1531 N N . PRO A 1 192 ? -17.678 -3.891 3.158 1.00 95.81 192 PRO A N 1
ATOM 1532 C CA . PRO A 1 192 ? -16.252 -4.031 3.396 1.00 95.81 192 PRO A CA 1
ATOM 1533 C C . PRO A 1 192 ? -15.450 -3.019 2.566 1.00 95.81 192 PRO A C 1
ATOM 1535 O O . PRO A 1 192 ? -15.736 -2.777 1.392 1.00 95.81 192 PRO A O 1
ATOM 1538 N N . LYS A 1 193 ? -14.391 -2.469 3.157 1.00 95.69 193 LYS A N 1
ATOM 1539 C CA . LYS A 1 193 ? -13.436 -1.578 2.499 1.00 95.69 193 LYS A CA 1
ATOM 1540 C C . LYS A 1 193 ? -12.022 -1.865 2.991 1.00 95.69 193 LYS A C 1
ATOM 1542 O O . LYS A 1 193 ? -11.774 -1.928 4.191 1.00 95.69 193 LYS A O 1
ATOM 1547 N N . LEU A 1 194 ? -11.096 -2.032 2.052 1.00 96.12 194 LEU A N 1
ATOM 1548 C CA . LEU A 1 194 ? -9.683 -2.260 2.335 1.00 96.12 194 LEU A CA 1
ATOM 1549 C C . LEU A 1 194 ? -8.907 -0.953 2.166 1.00 96.12 194 LEU A C 1
ATOM 1551 O O . LEU A 1 194 ? -8.997 -0.312 1.120 1.00 96.12 194 LEU A O 1
ATOM 1555 N N . TYR A 1 195 ? -8.139 -0.591 3.185 1.00 95.06 195 TYR A N 1
ATOM 1556 C CA . TYR A 1 195 ? -7.186 0.510 3.164 1.00 95.06 195 TYR A CA 1
ATOM 1557 C C . TYR A 1 195 ? -5.773 -0.062 3.198 1.00 95.06 195 TYR A C 1
ATOM 1559 O O . TYR A 1 195 ? -5.503 -1.025 3.917 1.00 95.06 195 TYR A O 1
ATOM 1567 N N . LEU A 1 196 ? -4.878 0.520 2.411 1.00 94.06 196 LEU A N 1
ATOM 1568 C CA . LEU A 1 196 ? -3.495 0.082 2.278 1.00 94.06 196 LEU A CA 1
ATOM 1569 C C . LEU A 1 196 ? -2.573 1.258 2.578 1.00 94.06 196 LEU A C 1
ATOM 1571 O O . LEU A 1 196 ? -2.890 2.385 2.198 1.00 94.06 196 LEU A O 1
ATOM 1575 N N . SER A 1 197 ? -1.433 0.996 3.219 1.00 92.38 197 SER A N 1
ATOM 1576 C CA . SER A 1 197 ? -0.376 2.002 3.321 1.00 92.38 197 SER A CA 1
ATOM 1577 C C . SER A 1 197 ? 0.095 2.428 1.919 1.00 92.38 197 SER A C 1
ATOM 1579 O O . SER A 1 197 ? 0.030 1.623 0.978 1.00 92.38 197 SER A O 1
ATOM 1581 N N . PRO A 1 198 ? 0.619 3.657 1.755 1.00 89.31 198 PRO A N 1
ATOM 1582 C CA . PRO A 1 198 ? 1.089 4.164 0.465 1.00 89.31 198 PRO A CA 1
ATOM 1583 C C . PRO A 1 198 ? 2.050 3.216 -0.272 1.00 89.31 198 PRO A C 1
ATOM 1585 O O . PRO A 1 198 ? 1.929 3.016 -1.482 1.00 89.31 198 PRO A O 1
ATOM 1588 N N . ARG A 1 199 ? 2.973 2.567 0.455 1.00 87.50 199 ARG A N 1
ATOM 1589 C CA . ARG A 1 199 ? 3.924 1.600 -0.122 1.00 87.50 199 ARG A CA 1
ATOM 1590 C C . ARG A 1 199 ? 3.230 0.357 -0.659 1.00 87.50 199 ARG A C 1
ATOM 1592 O O . ARG A 1 199 ? 3.546 -0.082 -1.765 1.00 87.50 199 ARG A O 1
ATOM 1599 N N . ILE A 1 200 ? 2.286 -0.204 0.098 1.00 91.19 200 ILE A N 1
ATOM 1600 C CA . ILE A 1 200 ? 1.538 -1.390 -0.325 1.00 91.19 200 ILE A CA 1
ATOM 1601 C C . ILE A 1 200 ? 0.633 -1.033 -1.507 1.00 91.19 200 ILE A C 1
ATOM 1603 O O . ILE A 1 200 ? 0.610 -1.761 -2.498 1.00 91.19 200 ILE A O 1
ATOM 1607 N N . GLU A 1 201 ? -0.068 0.101 -1.449 1.00 89.94 201 GLU A N 1
ATOM 1608 C CA . GLU A 1 201 ? -0.915 0.570 -2.546 1.00 89.94 201 GLU A CA 1
ATOM 1609 C C . GLU A 1 201 ? -0.109 0.730 -3.841 1.00 89.94 201 GLU A C 1
ATOM 1611 O O . GLU A 1 201 ? -0.494 0.186 -4.879 1.00 89.94 201 GLU A O 1
ATOM 1616 N N . HIS A 1 202 ? 1.044 1.403 -3.781 1.00 86.88 202 HIS A N 1
ATOM 1617 C CA . HIS A 1 202 ? 1.921 1.578 -4.936 1.00 86.88 202 HIS A CA 1
ATOM 1618 C C . HIS A 1 202 ? 2.417 0.232 -5.485 1.00 86.88 202 HIS A C 1
ATOM 1620 O O . HIS A 1 202 ? 2.322 -0.033 -6.686 1.00 86.88 202 HIS A O 1
ATOM 1626 N N . ALA A 1 203 ? 2.888 -0.654 -4.605 1.00 87.31 203 ALA A N 1
ATOM 1627 C CA . ALA A 1 203 ? 3.395 -1.970 -4.979 1.00 87.31 203 ALA A CA 1
ATOM 1628 C C . ALA A 1 203 ? 2.337 -2.847 -5.671 1.00 87.31 203 ALA A C 1
ATOM 1630 O O . ALA A 1 203 ? 2.664 -3.609 -6.583 1.00 87.31 203 ALA A O 1
ATOM 1631 N N . LEU A 1 204 ? 1.070 -2.727 -5.266 1.00 87.69 204 LEU A N 1
ATOM 1632 C CA . LEU A 1 204 ? -0.047 -3.494 -5.818 1.00 87.69 204 LEU A CA 1
ATOM 1633 C C . LEU A 1 204 ? -0.683 -2.864 -7.071 1.00 87.69 204 LEU A C 1
ATOM 1635 O O . LEU A 1 204 ? -1.605 -3.455 -7.63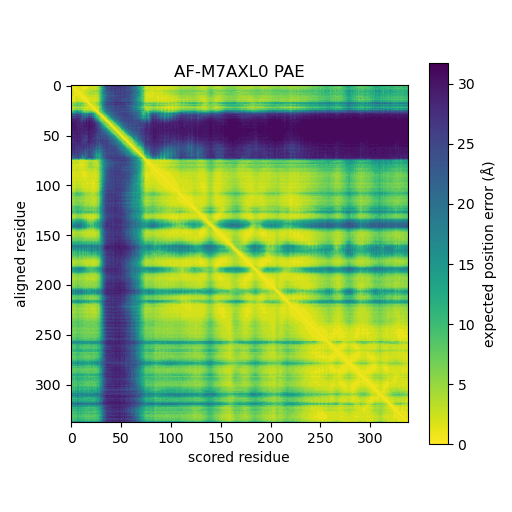7 1.00 87.69 204 LEU A O 1
ATOM 1639 N N . GLY A 1 205 ? -0.168 -1.726 -7.549 1.00 82.06 205 GLY A N 1
ATOM 1640 C CA . GLY A 1 205 ? -0.646 -1.054 -8.762 1.00 82.06 205 GLY A CA 1
ATOM 1641 C C . GLY A 1 205 ? -1.766 -0.034 -8.529 1.00 82.06 205 GLY A C 1
ATOM 1642 O O . GLY A 1 205 ? -2.487 0.293 -9.470 1.00 82.06 205 GLY A O 1
ATOM 1643 N N . GLY A 1 206 ? -1.907 0.471 -7.302 1.00 82.81 206 GLY A N 1
ATOM 1644 C CA . GLY A 1 206 ? -2.920 1.449 -6.905 1.00 82.81 206 GLY A CA 1
ATOM 1645 C C . GLY A 1 206 ? -4.230 0.823 -6.416 1.00 82.81 206 GLY A C 1
ATOM 1646 O O . GLY A 1 206 ? -4.548 -0.329 -6.715 1.00 82.81 206 GLY A O 1
ATOM 1647 N N . SER A 1 207 ? -5.041 1.610 -5.704 1.00 71.31 207 SER A N 1
ATOM 1648 C CA . SER A 1 207 ? -6.356 1.204 -5.171 1.00 71.31 207 SER A CA 1
ATOM 1649 C C . SER A 1 207 ? -7.351 0.709 -6.226 1.00 71.31 207 SER A C 1
ATOM 1651 O O . SER A 1 207 ? -8.230 -0.090 -5.913 1.00 71.31 207 SER A O 1
ATOM 1653 N N . SER A 1 208 ? -7.209 1.120 -7.488 1.00 76.31 208 SER A N 1
ATOM 1654 C CA . SER A 1 208 ? -8.066 0.651 -8.587 1.00 76.31 208 SER A CA 1
ATOM 1655 C C . SER A 1 208 ? -7.703 -0.744 -9.112 1.00 76.31 208 SER A C 1
ATOM 1657 O O . SER A 1 208 ? -8.523 -1.372 -9.777 1.00 76.31 208 SER A O 1
ATOM 1659 N N . ALA A 1 209 ? -6.503 -1.255 -8.814 1.00 77.31 209 ALA A N 1
ATOM 1660 C CA . ALA A 1 209 ? -6.038 -2.559 -9.288 1.00 77.31 209 ALA A CA 1
ATOM 1661 C C . ALA A 1 209 ? -6.403 -3.721 -8.344 1.00 77.31 209 ALA A C 1
ATOM 1663 O O . ALA A 1 209 ? -6.241 -4.896 -8.706 1.00 77.31 209 ALA A O 1
ATOM 1664 N N . LEU A 1 210 ? -6.885 -3.413 -7.135 1.00 84.06 210 LEU A N 1
ATOM 1665 C CA . LEU A 1 210 ? -7.205 -4.390 -6.102 1.00 84.06 210 LEU A CA 1
ATOM 1666 C C . LEU A 1 210 ? -8.695 -4.354 -5.751 1.00 84.06 210 LEU A C 1
ATOM 1668 O O . LEU A 1 210 ? -9.181 -3.423 -5.118 1.00 84.06 210 LEU A O 1
ATOM 1672 N N . HIS A 1 211 ? -9.405 -5.423 -6.104 1.00 88.00 211 HIS A N 1
ATOM 1673 C CA . HIS A 1 211 ? -10.777 -5.653 -5.664 1.00 88.00 211 HIS A CA 1
ATOM 1674 C C . HIS A 1 211 ? -10.809 -6.785 -4.640 1.00 88.00 211 HIS A C 1
ATOM 1676 O O . HIS A 1 211 ? -10.289 -7.874 -4.895 1.00 88.00 211 HIS A O 1
ATOM 1682 N N . ILE A 1 212 ? -11.418 -6.518 -3.486 1.00 94.00 212 ILE A N 1
ATOM 1683 C CA . ILE A 1 212 ? -11.718 -7.531 -2.472 1.00 94.00 212 ILE A CA 1
ATOM 1684 C C . ILE A 1 212 ? -13.048 -8.226 -2.799 1.00 94.00 212 ILE A C 1
ATOM 1686 O O . ILE A 1 212 ? -13.903 -7.618 -3.451 1.00 94.00 212 ILE A O 1
ATOM 1690 N N . PRO A 1 213 ? -13.237 -9.493 -2.387 1.00 93.88 213 PRO A N 1
ATOM 1691 C CA . PRO A 1 213 ? -14.522 -10.166 -2.536 1.00 93.88 213 PRO A CA 1
ATOM 1692 C C . PRO A 1 213 ? -15.626 -9.402 -1.794 1.00 93.88 213 PRO A C 1
ATOM 1694 O O . PRO A 1 213 ? -15.383 -8.817 -0.744 1.00 93.88 213 PRO A O 1
ATOM 1697 N N . ALA A 1 214 ? -16.847 -9.411 -2.329 1.00 92.38 214 ALA A N 1
ATOM 1698 C CA . ALA A 1 214 ? -17.998 -8.895 -1.595 1.00 92.38 214 ALA A CA 1
ATOM 169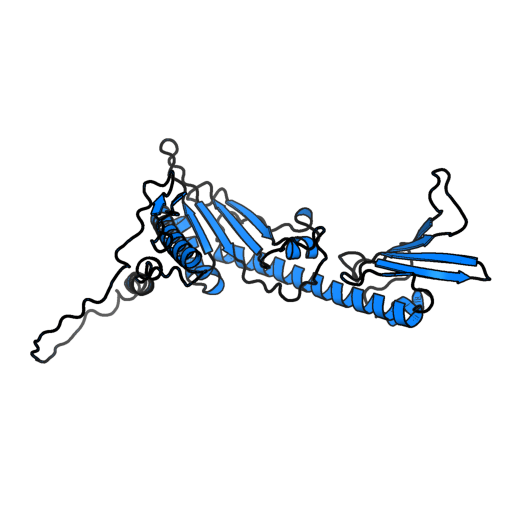9 C C . ALA A 1 214 ? -18.269 -9.765 -0.358 1.00 92.38 214 ALA A C 1
ATOM 1701 O O . ALA A 1 214 ? -18.004 -10.971 -0.371 1.00 92.38 214 ALA A O 1
ATOM 1702 N N . PHE A 1 215 ? -18.826 -9.164 0.695 1.00 93.75 215 PHE A N 1
ATOM 1703 C CA . PHE A 1 215 ? -19.221 -9.919 1.877 1.00 93.75 215 PHE A CA 1
ATOM 1704 C C . PHE A 1 215 ? -20.393 -10.857 1.527 1.00 93.75 215 PHE A C 1
ATOM 1706 O O . PHE A 1 215 ? -21.390 -10.393 0.963 1.00 93.75 215 PHE A O 1
ATOM 1713 N N . PRO A 1 216 ? -20.296 -12.170 1.801 1.00 89.31 216 PRO A N 1
ATOM 1714 C CA . PRO A 1 216 ? -21.361 -13.104 1.457 1.00 89.31 216 PRO A CA 1
ATOM 1715 C C . PRO A 1 216 ? -22.592 -12.887 2.347 1.00 89.31 216 PRO A C 1
ATOM 1717 O O . PRO A 1 216 ? -22.473 -12.673 3.552 1.00 89.31 216 PRO A O 1
ATOM 1720 N N . GLY A 1 217 ? -23.792 -12.975 1.764 1.00 85.50 217 GLY A N 1
ATOM 1721 C CA . GLY A 1 217 ? -25.045 -12.840 2.513 1.00 85.50 217 GLY A CA 1
ATOM 1722 C C . GLY A 1 217 ? -25.173 -13.918 3.594 1.00 85.50 217 GLY A C 1
ATOM 1723 O O . GLY A 1 217 ? -25.046 -15.105 3.296 1.00 85.50 217 GLY A O 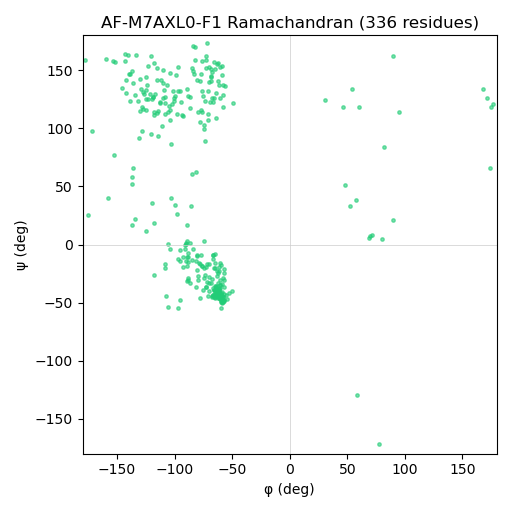1
ATOM 1724 N N . GLY A 1 218 ? -25.401 -13.503 4.844 1.00 83.88 218 GLY A N 1
ATOM 1725 C CA . GLY A 1 218 ? -25.423 -14.401 6.006 1.00 83.88 218 GLY A CA 1
ATOM 1726 C C . GLY A 1 218 ? -24.050 -14.951 6.417 1.00 83.88 218 GLY A C 1
ATOM 1727 O O . GLY A 1 218 ? -23.987 -15.837 7.265 1.00 83.88 218 GLY A O 1
ATOM 1728 N N . GLY A 1 219 ? -22.963 -14.453 5.822 1.00 88.12 219 GLY A N 1
ATOM 1729 C CA . GLY A 1 219 ? -21.602 -14.834 6.179 1.00 88.12 219 GLY A CA 1
ATOM 1730 C C . GLY A 1 219 ? -21.148 -14.281 7.525 1.00 88.12 219 GLY A C 1
ATOM 1731 O O . GLY A 1 219 ? -21.821 -13.453 8.143 1.00 88.12 219 GLY A O 1
ATOM 1732 N N . CYS A 1 220 ? -19.967 -14.721 7.946 1.00 93.06 220 CYS A N 1
ATOM 1733 C CA . CYS A 1 220 ? -19.287 -14.257 9.148 1.00 93.06 220 CYS A CA 1
ATOM 1734 C C . CYS A 1 220 ? -17.889 -13.711 8.832 1.00 93.06 220 CYS A C 1
ATOM 1736 O O . CYS A 1 220 ? -17.248 -14.085 7.845 1.00 93.06 220 CYS A O 1
ATOM 1738 N N . LEU A 1 221 ? -17.408 -12.802 9.679 1.00 95.00 221 LEU A N 1
ATOM 1739 C CA . LEU A 1 221 ? -16.092 -12.188 9.560 1.00 95.00 221 LEU A CA 1
ATOM 1740 C C . LEU A 1 221 ? -14.976 -13.218 9.727 1.00 95.00 221 LEU A C 1
ATOM 1742 O O . LEU A 1 221 ? -13.976 -13.122 9.021 1.00 95.00 221 LEU A O 1
ATOM 1746 N N . ILE A 1 222 ? -15.156 -14.217 10.595 1.00 95.31 222 ILE A N 1
ATOM 1747 C CA . ILE A 1 222 ? -14.144 -15.258 10.822 1.00 95.31 222 ILE A CA 1
ATOM 1748 C C . ILE A 1 222 ? -13.829 -16.067 9.553 1.00 95.31 222 ILE A C 1
ATOM 1750 O O . ILE A 1 222 ? -12.684 -16.456 9.355 1.00 95.31 222 ILE A O 1
ATOM 1754 N N . ASP A 1 223 ? -14.799 -16.240 8.650 1.00 94.69 223 ASP A N 1
ATOM 1755 C CA . ASP A 1 223 ? -14.583 -16.903 7.358 1.00 94.69 223 ASP A CA 1
ATOM 1756 C C . ASP A 1 223 ? -14.143 -15.915 6.268 1.00 94.69 223 ASP A C 1
ATOM 1758 O O . ASP A 1 223 ? -13.420 -16.275 5.335 1.00 94.69 223 ASP A O 1
ATOM 1762 N N . TYR A 1 224 ? -14.580 -14.657 6.356 1.00 96.50 224 TYR A N 1
ATOM 1763 C CA . TYR A 1 224 ? -14.304 -13.626 5.356 1.00 96.50 224 TYR A CA 1
ATOM 1764 C C . TYR A 1 224 ? -12.888 -13.037 5.470 1.00 96.50 224 TYR A C 1
ATOM 1766 O O . TYR A 1 224 ? -12.185 -12.910 4.464 1.00 96.50 224 TYR A O 1
ATOM 1774 N N . VAL A 1 225 ? -12.435 -12.698 6.682 1.00 96.56 225 VAL A N 1
ATOM 1775 C CA . VAL A 1 225 ? -11.124 -12.073 6.933 1.00 96.56 225 VAL A CA 1
ATOM 1776 C C . VAL A 1 225 ? -9.965 -12.935 6.400 1.00 96.56 225 VAL A C 1
ATOM 1778 O O . VAL A 1 225 ? -9.112 -12.384 5.693 1.00 96.56 225 VAL A O 1
ATOM 1781 N N . PRO A 1 226 ? -9.926 -14.269 6.618 1.00 95.62 226 PRO A N 1
ATOM 1782 C CA . PRO A 1 226 ? -8.880 -15.122 6.054 1.00 95.62 226 PRO A CA 1
ATOM 1783 C C . PRO A 1 226 ? -8.839 -15.118 4.523 1.00 95.62 226 PRO A C 1
ATOM 1785 O O . PRO A 1 226 ? -7.752 -15.153 3.947 1.00 95.62 226 PRO A O 1
ATOM 1788 N N . GLN A 1 227 ? -9.989 -15.014 3.846 1.00 96.06 227 GLN A N 1
ATOM 1789 C CA . GLN A 1 227 ? -10.038 -14.940 2.379 1.00 96.06 227 GLN A CA 1
ATOM 1790 C C . GLN A 1 227 ? -9.381 -13.657 1.862 1.00 96.06 227 GLN A C 1
ATOM 1792 O O . GLN A 1 227 ? -8.608 -13.696 0.900 1.00 96.06 227 GLN A O 1
ATOM 1797 N N . VAL A 1 228 ? -9.640 -12.521 2.520 1.00 96.62 228 VAL A N 1
ATOM 1798 C CA . VAL A 1 228 ? -8.993 -11.243 2.185 1.00 96.62 228 VAL A CA 1
ATOM 1799 C C . VAL A 1 228 ? -7.490 -11.309 2.466 1.00 96.62 228 VAL A C 1
ATOM 1801 O O . VAL A 1 228 ? -6.698 -10.895 1.617 1.00 96.62 228 VAL A O 1
ATOM 1804 N N . CYS A 1 229 ? -7.086 -11.889 3.603 1.00 96.56 229 CYS A N 1
ATOM 1805 C CA . CYS A 1 229 ? -5.674 -12.099 3.932 1.00 96.56 229 CYS A CA 1
ATOM 1806 C C . CYS A 1 229 ? -4.977 -12.936 2.855 1.00 96.56 229 CYS A C 1
ATOM 1808 O O . CYS A 1 229 ? -3.953 -12.519 2.323 1.00 96.56 229 CYS A O 1
ATOM 1810 N N . GLN A 1 230 ? -5.565 -14.069 2.463 1.00 95.69 230 GLN A N 1
ATOM 1811 C CA . GLN A 1 230 ? -5.005 -14.953 1.444 1.00 95.69 230 GLN A CA 1
ATOM 1812 C C . GLN A 1 230 ? -4.879 -14.260 0.080 1.00 95.69 230 GLN A C 1
ATOM 1814 O O . GLN A 1 230 ? -3.858 -14.407 -0.598 1.00 95.69 230 GLN A O 1
ATOM 1819 N N . LEU A 1 231 ? -5.892 -13.488 -0.329 1.00 94.94 231 LEU A N 1
ATOM 1820 C CA . LEU A 1 231 ? -5.840 -12.693 -1.556 1.00 94.94 231 LEU A CA 1
ATOM 1821 C C . LEU A 1 231 ? -4.651 -11.731 -1.520 1.00 94.94 231 LEU A C 1
ATOM 1823 O O . LEU A 1 231 ? -3.881 -11.666 -2.482 1.00 94.94 231 LEU A O 1
ATOM 1827 N N . LEU A 1 232 ? -4.482 -11.020 -0.406 1.00 94.88 232 LEU A N 1
ATOM 1828 C CA . LEU A 1 232 ? -3.422 -10.038 -0.244 1.00 94.88 232 LEU A CA 1
ATOM 1829 C C . LEU A 1 232 ? -2.041 -10.702 -0.202 1.00 94.88 232 LEU A C 1
ATOM 1831 O O . LEU A 1 232 ? -1.161 -10.295 -0.955 1.00 94.88 232 LEU A O 1
ATOM 1835 N N . THR A 1 233 ? -1.871 -11.788 0.556 1.00 95.25 233 THR A N 1
ATOM 1836 C CA . THR A 1 233 ? -0.637 -12.588 0.578 1.00 95.25 233 THR A CA 1
ATOM 1837 C C . THR A 1 233 ? -0.246 -13.050 -0.826 1.00 95.25 233 THR A C 1
ATOM 1839 O O . THR A 1 233 ? 0.898 -12.863 -1.237 1.00 95.25 233 THR A O 1
ATOM 1842 N N . ASN A 1 234 ? -1.189 -13.582 -1.609 1.00 93.00 234 ASN A N 1
ATOM 1843 C CA . ASN A 1 234 ? -0.918 -14.019 -2.981 1.00 93.00 234 ASN A CA 1
ATOM 1844 C C . ASN A 1 234 ? -0.459 -12.861 -3.880 1.00 93.00 234 ASN A C 1
ATOM 1846 O O . ASN A 1 234 ? 0.455 -13.024 -4.691 1.00 93.00 234 ASN A O 1
ATOM 1850 N N . LYS A 1 235 ? -1.073 -11.681 -3.737 1.00 90.38 235 LYS A N 1
ATOM 1851 C CA . LYS A 1 235 ? -0.684 -10.477 -4.483 1.00 90.38 235 LYS A CA 1
ATOM 1852 C C . LYS A 1 235 ? 0.708 -9.986 -4.085 1.00 90.38 235 LYS A C 1
ATOM 1854 O O . LYS A 1 235 ? 1.505 -9.689 -4.971 1.00 90.38 235 LYS A O 1
ATOM 1859 N N . VAL A 1 236 ? 1.022 -9.966 -2.790 1.00 91.81 236 VAL A N 1
ATOM 1860 C CA . VAL A 1 236 ? 2.348 -9.594 -2.274 1.00 91.81 236 VAL A CA 1
ATOM 1861 C C . VAL A 1 236 ? 3.425 -10.523 -2.834 1.00 91.81 236 VAL A C 1
ATOM 1863 O O . VAL A 1 236 ? 4.408 -10.050 -3.401 1.00 91.81 236 VAL A O 1
ATOM 1866 N N . GLN A 1 237 ? 3.206 -11.840 -2.780 1.00 90.81 237 GLN A N 1
ATOM 1867 C CA . GLN A 1 237 ? 4.140 -12.819 -3.347 1.00 90.81 237 GLN A CA 1
ATOM 1868 C C . GLN A 1 237 ? 4.356 -12.608 -4.849 1.00 90.81 237 GLN A C 1
ATOM 1870 O O . GLN A 1 237 ? 5.489 -12.663 -5.333 1.00 90.81 237 GLN A O 1
ATOM 1875 N N . TYR A 1 238 ? 3.288 -12.297 -5.587 1.00 89.31 238 TYR A N 1
ATOM 1876 C CA . TYR A 1 238 ? 3.383 -12.002 -7.012 1.00 89.31 238 TYR A CA 1
ATOM 1877 C C . TYR A 1 238 ? 4.245 -10.759 -7.292 1.00 89.31 238 TYR A C 1
ATOM 1879 O O . TYR A 1 238 ? 5.079 -10.771 -8.199 1.00 89.31 238 TYR A O 1
ATOM 1887 N N . VAL A 1 239 ? 4.083 -9.693 -6.504 1.00 89.88 239 VAL A N 1
ATOM 1888 C CA . VAL A 1 239 ? 4.880 -8.465 -6.643 1.00 89.88 239 VAL A CA 1
ATOM 1889 C C . VAL A 1 239 ? 6.355 -8.715 -6.346 1.00 89.88 239 VAL A C 1
ATOM 1891 O O . VAL A 1 239 ? 7.208 -8.287 -7.125 1.00 89.88 239 VAL A O 1
ATOM 1894 N N . ILE A 1 240 ? 6.662 -9.446 -5.272 1.00 90.38 240 ILE A N 1
ATOM 1895 C CA . ILE A 1 240 ? 8.038 -9.797 -4.890 1.00 90.38 240 ILE A CA 1
ATOM 1896 C C . ILE A 1 240 ? 8.705 -10.625 -5.996 1.00 90.38 240 ILE A C 1
ATOM 1898 O O . ILE A 1 240 ? 9.827 -10.333 -6.421 1.00 90.38 240 ILE A O 1
ATOM 1902 N N . GLN A 1 241 ? 8.002 -11.629 -6.526 1.00 91.00 241 GLN A N 1
ATOM 1903 C CA . GLN A 1 241 ? 8.508 -12.446 -7.626 1.00 91.00 241 GLN A CA 1
ATOM 1904 C C . GLN A 1 241 ? 8.753 -11.607 -8.887 1.00 91.00 241 GLN A C 1
ATOM 1906 O O . GLN A 1 241 ? 9.812 -11.726 -9.511 1.00 91.00 241 GLN A O 1
ATOM 1911 N N . GLY A 1 242 ? 7.797 -10.749 -9.252 1.00 92.56 242 GLY A N 1
ATOM 1912 C CA . GLY A 1 242 ? 7.920 -9.851 -10.397 1.00 92.56 242 GLY A CA 1
ATOM 1913 C C . GLY A 1 242 ? 9.110 -8.906 -10.250 1.00 92.56 242 GLY A C 1
ATOM 1914 O O . GLY A 1 242 ? 9.891 -8.756 -11.186 1.00 92.56 242 GLY A O 1
ATOM 1915 N N . TYR A 1 243 ? 9.315 -8.344 -9.058 1.00 92.94 243 TYR A N 1
ATOM 1916 C CA . TYR A 1 243 ? 10.469 -7.506 -8.740 1.00 92.94 243 TYR A CA 1
ATOM 1917 C C . TYR A 1 243 ? 11.800 -8.236 -8.945 1.00 92.94 243 TYR A C 1
ATOM 1919 O O . TYR A 1 243 ? 12.670 -7.742 -9.664 1.00 92.94 243 TYR A O 1
ATOM 1927 N N . HIS A 1 244 ? 11.953 -9.441 -8.390 1.00 93.38 244 HIS A N 1
ATOM 1928 C CA . HIS A 1 244 ? 13.173 -10.225 -8.584 1.00 93.38 244 HIS A CA 1
ATOM 1929 C C . HIS A 1 244 ? 13.416 -10.573 -10.048 1.00 93.38 244 HIS A C 1
ATOM 1931 O O . HIS A 1 244 ? 14.558 -10.514 -10.506 1.00 93.38 244 HIS A O 1
ATOM 1937 N N . LYS A 1 245 ? 12.353 -10.886 -10.795 1.00 95.94 245 LYS A N 1
ATOM 1938 C CA . LYS A 1 245 ? 12.456 -11.161 -12.225 1.00 95.94 245 LYS A CA 1
ATOM 1939 C C . LYS A 1 245 ? 12.861 -9.924 -13.017 1.00 95.94 245 LYS A C 1
ATOM 1941 O O . LYS A 1 245 ? 13.744 -10.029 -13.864 1.00 95.94 245 LYS A O 1
ATOM 1946 N N . ARG A 1 246 ? 12.284 -8.754 -12.733 1.00 96.44 246 ARG A N 1
ATOM 1947 C CA . ARG A 1 246 ? 12.700 -7.493 -13.365 1.00 96.44 246 ARG A CA 1
ATOM 1948 C C . ARG A 1 246 ? 14.166 -7.185 -13.068 1.00 96.44 246 ARG A C 1
ATOM 1950 O O . ARG A 1 246 ? 14.924 -6.884 -13.983 1.00 96.44 246 ARG A O 1
ATOM 1957 N N . ARG A 1 247 ? 14.596 -7.361 -11.816 1.00 95.88 247 ARG A N 1
ATOM 1958 C CA . ARG A 1 247 ? 16.002 -7.203 -11.421 1.00 95.88 247 ARG A CA 1
ATOM 1959 C C . ARG A 1 247 ? 16.930 -8.153 -12.182 1.00 95.88 247 ARG A C 1
ATOM 1961 O O . ARG A 1 247 ? 17.975 -7.723 -12.654 1.00 95.88 247 ARG A O 1
ATOM 1968 N N . GLU A 1 248 ? 16.554 -9.426 -12.320 1.00 97.75 248 GLU A N 1
ATOM 1969 C CA . GLU A 1 248 ? 17.297 -10.428 -13.103 1.00 97.75 248 GLU A CA 1
ATOM 1970 C C . GLU A 1 248 ? 17.421 -10.013 -14.578 1.00 97.75 248 GLU A C 1
ATOM 1972 O O . GLU A 1 248 ? 18.512 -10.063 -15.145 1.00 97.75 248 GLU A O 1
ATOM 1977 N N . TYR A 1 249 ? 16.320 -9.552 -15.180 1.00 98.25 249 TYR A N 1
ATOM 1978 C CA . TYR A 1 249 ? 16.291 -9.048 -16.552 1.00 98.25 249 TYR A CA 1
ATOM 1979 C C . TYR A 1 249 ? 17.239 -7.860 -16.734 1.00 98.25 249 TYR A C 1
ATOM 1981 O O . TYR A 1 249 ? 18.125 -7.900 -17.586 1.00 98.25 249 TYR A O 1
ATOM 1989 N N . ILE A 1 250 ? 17.092 -6.817 -15.909 1.00 97.94 250 ILE A N 1
ATOM 1990 C CA . ILE A 1 250 ? 17.927 -5.613 -15.982 1.00 97.94 250 ILE A CA 1
ATOM 1991 C C . ILE A 1 250 ? 19.401 -5.966 -15.775 1.00 97.94 250 ILE A C 1
ATOM 1993 O O . ILE A 1 250 ? 20.240 -5.540 -16.563 1.00 97.94 250 ILE A O 1
ATOM 1997 N N . ALA A 1 251 ? 19.728 -6.802 -14.784 1.00 97.94 251 ALA A N 1
ATOM 1998 C CA . ALA A 1 251 ? 21.101 -7.235 -14.534 1.00 97.94 251 ALA A CA 1
ATOM 1999 C C . ALA A 1 251 ? 21.717 -7.965 -15.741 1.00 97.94 251 ALA A C 1
ATOM 2001 O O . ALA A 1 251 ? 22.866 -7.701 -16.100 1.00 97.94 251 ALA A O 1
ATOM 2002 N N . ALA A 1 252 ? 20.957 -8.840 -16.406 1.00 98.12 252 ALA A N 1
ATOM 2003 C CA . ALA A 1 252 ? 21.425 -9.511 -17.615 1.00 98.12 252 ALA A CA 1
ATOM 2004 C C . ALA A 1 252 ? 21.652 -8.520 -18.767 1.00 98.12 252 ALA A C 1
ATOM 2006 O O . ALA A 1 252 ? 22.696 -8.560 -19.415 1.00 98.12 252 ALA A O 1
ATOM 2007 N N . PHE A 1 253 ? 20.737 -7.573 -18.988 1.00 97.94 253 PHE A N 1
ATOM 2008 C CA . PHE A 1 253 ? 20.917 -6.545 -20.016 1.00 97.94 253 PHE A CA 1
ATOM 2009 C C . PHE A 1 253 ? 22.123 -5.644 -19.731 1.00 97.94 253 PHE A C 1
ATOM 2011 O O . PHE A 1 253 ? 22.902 -5.371 -20.642 1.00 97.94 253 PHE A O 1
ATOM 2018 N N . LEU A 1 254 ? 22.345 -5.248 -18.477 1.00 97.50 254 LEU A N 1
ATOM 2019 C CA . LEU A 1 254 ? 23.546 -4.514 -18.073 1.00 97.50 254 LEU A CA 1
ATOM 2020 C C . LEU A 1 254 ? 24.820 -5.336 -18.316 1.00 97.50 254 LEU A C 1
ATOM 2022 O O . LEU A 1 254 ? 25.819 -4.794 -18.774 1.00 97.50 254 LEU A O 1
ATOM 2026 N N . SER A 1 255 ? 24.795 -6.651 -18.085 1.00 97.44 255 SER A N 1
ATOM 2027 C CA . SER A 1 255 ? 25.953 -7.507 -18.366 1.00 97.44 255 SER A CA 1
ATOM 2028 C C . SER A 1 255 ? 26.246 -7.662 -19.864 1.00 97.44 255 SER A C 1
ATOM 2030 O O . SER A 1 255 ? 27.408 -7.822 -20.231 1.00 97.44 255 SER A O 1
ATOM 2032 N N . HIS A 1 256 ? 25.226 -7.663 -20.730 1.00 96.50 256 HIS A N 1
ATOM 2033 C CA . HIS A 1 256 ? 25.394 -7.873 -22.179 1.00 96.50 256 HIS A CA 1
ATOM 2034 C C . HIS A 1 256 ? 25.628 -6.569 -22.952 1.00 96.50 256 HIS A C 1
ATOM 2036 O O . HIS A 1 256 ? 26.333 -6.578 -23.962 1.00 96.50 256 HIS A O 1
ATOM 2042 N N . PHE A 1 257 ? 25.049 -5.460 -22.483 1.00 95.44 257 PHE A N 1
ATOM 2043 C CA . PHE A 1 257 ? 25.018 -4.164 -23.171 1.00 95.44 257 PHE A CA 1
ATOM 2044 C C . PHE A 1 257 ? 25.574 -3.006 -22.326 1.00 95.44 257 PHE A C 1
ATOM 2046 O O . PHE A 1 257 ? 25.412 -1.848 -22.703 1.00 95.44 257 PHE A O 1
ATOM 2053 N N . GLY A 1 258 ? 26.229 -3.280 -21.193 1.00 86.56 258 GLY A N 1
ATOM 2054 C CA . GLY A 1 258 ? 26.594 -2.269 -20.189 1.00 86.56 258 GLY A CA 1
ATOM 2055 C C . GLY A 1 258 ? 27.457 -1.108 -20.685 1.00 86.56 258 GLY A C 1
ATOM 2056 O O . GLY A 1 258 ? 27.433 -0.040 -20.088 1.00 86.56 258 GLY A O 1
ATOM 2057 N N . THR A 1 259 ? 28.171 -1.260 -21.801 1.00 91.81 259 THR A N 1
ATOM 2058 C CA . THR A 1 259 ? 28.941 -0.165 -22.416 1.00 91.81 259 THR A CA 1
ATOM 2059 C C . THR A 1 259 ? 28.069 0.898 -23.088 1.00 91.81 259 THR A C 1
ATOM 2061 O O . THR A 1 259 ? 28.566 1.976 -23.393 1.00 91.81 259 THR A O 1
ATOM 2064 N N . GLY A 1 260 ? 26.798 0.591 -23.361 1.00 93.94 260 GLY A N 1
ATOM 2065 C CA . GLY A 1 260 ? 25.833 1.473 -24.020 1.00 93.94 260 GLY A CA 1
ATOM 2066 C C . GLY A 1 260 ? 24.634 1.825 -23.142 1.00 93.94 260 GLY A C 1
ATOM 2067 O O . GLY A 1 260 ? 23.598 2.214 -23.671 1.00 93.94 260 GLY A O 1
ATOM 2068 N N . VAL A 1 261 ? 24.715 1.650 -21.820 1.00 97.56 261 VAL A N 1
ATOM 2069 C CA . VAL A 1 261 ? 23.618 2.044 -20.924 1.00 97.56 261 VAL A CA 1
ATOM 2070 C C . VAL A 1 261 ? 23.521 3.567 -20.830 1.00 97.56 261 VAL A C 1
ATOM 2072 O O . VAL A 1 261 ? 24.527 4.245 -20.637 1.00 97.56 261 VAL A O 1
ATOM 2075 N N . VAL A 1 262 ? 22.307 4.103 -20.969 1.00 97.88 262 VAL A N 1
ATOM 2076 C CA . VAL A 1 262 ? 22.024 5.535 -20.775 1.00 97.88 262 VAL A CA 1
ATOM 2077 C C . VAL A 1 262 ? 21.482 5.766 -19.369 1.00 97.88 262 VAL A C 1
ATOM 2079 O O . VAL A 1 262 ? 22.040 6.549 -18.611 1.00 97.88 262 VAL A O 1
ATOM 2082 N N . GLU A 1 263 ? 20.417 5.050 -19.010 1.00 97.56 263 GLU A N 1
ATOM 2083 C CA . GLU A 1 263 ? 19.763 5.122 -17.702 1.00 97.56 263 GLU A CA 1
ATOM 2084 C C . GLU A 1 263 ? 18.940 3.852 -17.448 1.00 97.56 263 GLU A C 1
ATOM 2086 O O . GLU A 1 263 ? 18.575 3.137 -18.385 1.00 97.56 263 GLU A O 1
ATOM 2091 N N . TYR A 1 264 ? 18.630 3.572 -16.184 1.00 96.75 264 TYR A N 1
ATOM 2092 C CA . TYR A 1 264 ? 17.678 2.537 -15.791 1.00 96.75 264 TYR A CA 1
ATOM 2093 C C . TYR A 1 264 ? 17.050 2.872 -14.437 1.00 96.75 264 TYR A C 1
ATOM 2095 O O . TYR A 1 264 ? 17.619 3.618 -13.641 1.00 96.75 264 TYR A O 1
ATOM 2103 N N . ASP A 1 265 ? 15.880 2.299 -14.178 1.00 93.94 265 ASP A N 1
ATOM 2104 C CA . ASP A 1 265 ? 15.210 2.378 -12.883 1.00 93.94 265 ASP A CA 1
ATOM 2105 C C . ASP A 1 265 ? 15.929 1.469 -11.872 1.00 93.94 265 ASP A C 1
ATOM 2107 O O . ASP A 1 265 ? 15.782 0.245 -11.907 1.00 93.94 265 ASP A O 1
ATOM 2111 N N . ALA A 1 266 ? 16.730 2.074 -10.994 1.00 90.44 266 ALA A N 1
ATOM 2112 C CA . ALA A 1 266 ? 17.522 1.365 -9.992 1.00 90.44 266 ALA A CA 1
ATOM 2113 C C . ALA A 1 266 ? 16.705 0.872 -8.786 1.00 90.44 266 ALA A C 1
ATOM 2115 O O . ALA A 1 266 ? 17.231 0.105 -7.978 1.00 90.44 266 ALA A O 1
ATOM 2116 N N . GLU A 1 267 ? 15.440 1.282 -8.669 1.00 86.62 267 GLU A N 1
ATOM 2117 C CA . GLU A 1 267 ? 14.587 0.942 -7.531 1.00 86.62 267 GLU A CA 1
ATOM 2118 C C . GLU A 1 267 ? 13.542 -0.097 -7.889 1.00 86.62 267 GLU A C 1
ATOM 2120 O O . GLU A 1 267 ? 13.449 -1.127 -7.234 1.00 86.62 267 GLU A O 1
ATOM 2125 N N . GLY A 1 268 ? 12.755 0.150 -8.936 1.00 89.31 268 GLY A N 1
ATOM 2126 C CA . GLY A 1 268 ? 11.665 -0.725 -9.357 1.00 89.31 268 GLY A CA 1
ATOM 2127 C C . GLY A 1 268 ? 12.050 -1.706 -10.462 1.00 89.31 268 GLY A C 1
ATOM 2128 O O . GLY A 1 268 ? 11.304 -2.667 -10.715 1.00 89.31 268 GLY A O 1
ATOM 2129 N N . PHE A 1 269 ? 13.194 -1.479 -11.120 1.00 94.62 269 PHE A N 1
ATOM 2130 C CA . PHE A 1 269 ? 13.646 -2.192 -12.318 1.00 94.62 269 PHE A CA 1
ATOM 2131 C C . PHE A 1 269 ? 12.596 -2.206 -13.436 1.00 94.62 269 PHE A C 1
ATOM 2133 O O . PHE A 1 269 ? 12.463 -3.184 -14.169 1.00 94.62 269 PHE A O 1
ATOM 2140 N N . THR A 1 270 ? 11.799 -1.142 -13.547 1.00 94.50 270 THR A N 1
ATOM 2141 C CA . THR A 1 270 ? 10.692 -1.056 -14.509 1.00 94.50 270 THR A CA 1
ATOM 2142 C C . THR A 1 270 ? 11.104 -0.493 -15.864 1.00 94.50 270 THR A C 1
ATOM 2144 O O . THR A 1 270 ? 10.390 -0.706 -16.842 1.00 94.50 270 THR A O 1
ATOM 2147 N N . LYS A 1 271 ? 12.251 0.192 -15.947 1.00 97.06 271 LYS A N 1
ATOM 2148 C CA . LYS A 1 271 ? 12.724 0.856 -17.168 1.00 97.06 271 LYS A CA 1
ATOM 2149 C C . LYS A 1 271 ? 14.220 0.694 -17.394 1.00 97.06 271 LYS A C 1
ATOM 2151 O O . LYS A 1 271 ? 14.997 0.688 -16.441 1.00 97.06 271 LYS A O 1
ATOM 2156 N N . LEU A 1 272 ? 14.612 0.629 -18.663 1.00 98.25 272 LEU A N 1
ATOM 2157 C CA . LEU A 1 272 ? 15.999 0.661 -19.130 1.00 98.25 272 LEU A CA 1
ATOM 2158 C C . LEU A 1 272 ? 16.081 1.382 -20.473 1.00 98.25 272 LEU A C 1
ATOM 2160 O O . LEU A 1 272 ? 15.314 1.073 -21.381 1.00 98.25 272 LEU A O 1
ATOM 2164 N N . THR A 1 273 ? 17.052 2.275 -20.623 1.00 98.56 273 THR A N 1
ATOM 2165 C CA . THR A 1 273 ? 17.374 2.926 -21.894 1.00 98.56 273 THR A CA 1
ATOM 2166 C C . THR A 1 273 ? 18.807 2.586 -22.296 1.00 98.56 273 THR A C 1
ATOM 2168 O O . THR A 1 273 ? 19.752 2.792 -21.530 1.00 98.56 273 THR A O 1
ATOM 2171 N N . LEU A 1 274 ? 18.971 2.085 -23.520 1.00 98.44 274 LEU A N 1
ATOM 2172 C CA . LEU A 1 274 ? 20.260 1.767 -24.134 1.00 98.44 274 LEU A CA 1
ATOM 2173 C C . LEU A 1 274 ? 20.508 2.657 -25.357 1.00 98.44 274 LEU A C 1
ATOM 2175 O O . LEU A 1 274 ? 19.597 2.894 -26.147 1.00 98.44 274 LEU A O 1
ATOM 2179 N N . LEU A 1 275 ? 21.753 3.087 -25.543 1.00 98.25 275 LEU A N 1
ATOM 2180 C CA . LEU A 1 275 ? 22.274 3.718 -26.750 1.00 98.25 275 LEU A CA 1
ATOM 2181 C C . LEU A 1 275 ? 23.126 2.699 -27.504 1.00 98.25 275 LEU A C 1
ATOM 2183 O O . LEU A 1 275 ? 24.166 2.254 -27.018 1.00 98.25 275 LEU A O 1
ATOM 2187 N N . LEU A 1 276 ? 22.681 2.342 -28.704 1.00 97.44 276 LEU A N 1
ATOM 2188 C CA . LEU A 1 276 ? 23.331 1.350 -29.553 1.00 97.44 276 LEU A CA 1
ATOM 2189 C C . LEU A 1 276 ? 23.732 1.971 -30.891 1.00 97.44 276 LEU A C 1
ATOM 2191 O O . LEU A 1 276 ? 23.226 3.022 -31.287 1.00 97.44 276 LEU A O 1
ATOM 2195 N N . MET A 1 277 ? 24.646 1.303 -31.594 1.00 96.56 277 MET A N 1
ATOM 2196 C CA . MET A 1 277 ? 25.157 1.745 -32.887 1.00 96.56 277 MET A CA 1
ATOM 2197 C C . MET A 1 277 ? 25.077 0.616 -33.913 1.00 96.56 277 MET A C 1
ATOM 2199 O O . MET A 1 277 ? 25.484 -0.514 -33.646 1.00 96.56 277 MET A O 1
ATOM 2203 N N . TRP A 1 278 ? 24.587 0.937 -35.107 1.00 96.00 278 TRP A N 1
ATOM 2204 C CA . TRP A 1 278 ? 24.557 0.041 -36.256 1.00 96.00 278 TRP A CA 1
ATOM 2205 C C . TRP A 1 278 ? 25.144 0.740 -37.482 1.00 96.00 278 TRP A C 1
ATOM 2207 O O . TRP A 1 278 ? 24.568 1.707 -37.973 1.00 96.00 278 TRP A O 1
ATOM 2217 N N . LYS A 1 279 ? 26.279 0.239 -37.993 1.00 96.06 279 LYS A N 1
ATOM 2218 C CA . LYS A 1 279 ? 26.992 0.811 -39.156 1.00 96.06 279 LYS A CA 1
ATOM 2219 C C . LYS A 1 279 ? 27.185 2.335 -39.043 1.00 96.06 279 LYS A C 1
ATOM 2221 O O . LYS A 1 279 ? 26.801 3.066 -39.948 1.00 96.06 279 LYS A O 1
ATOM 2226 N N . ASP A 1 280 ? 27.717 2.786 -37.906 1.00 95.19 280 ASP A N 1
ATOM 2227 C CA . ASP A 1 280 ? 27.956 4.200 -37.557 1.00 95.19 280 ASP A CA 1
ATOM 2228 C C . ASP A 1 280 ? 26.700 5.064 -37.318 1.00 95.19 280 ASP A C 1
ATOM 2230 O O . ASP A 1 280 ? 26.812 6.259 -37.052 1.00 95.19 280 ASP A O 1
ATOM 2234 N N . PHE A 1 281 ? 25.499 4.472 -37.328 1.00 96.50 281 PHE A N 1
ATOM 2235 C CA . PHE A 1 281 ? 24.258 5.153 -36.950 1.00 96.50 281 PHE A CA 1
ATOM 2236 C C . PHE A 1 281 ? 23.838 4.786 -35.529 1.00 96.50 281 PHE A C 1
ATOM 2238 O O . PHE A 1 281 ? 23.626 3.613 -35.213 1.00 96.50 281 PHE A O 1
ATOM 2245 N N . CYS A 1 282 ? 23.678 5.797 -34.682 1.00 97.81 282 CYS A N 1
ATOM 2246 C CA . CYS A 1 282 ? 23.197 5.645 -33.317 1.00 97.81 282 CYS A CA 1
ATOM 2247 C C . CYS A 1 282 ? 21.668 5.593 -33.260 1.00 97.81 282 CYS A C 1
ATOM 2249 O O . CYS A 1 282 ? 20.971 6.271 -34.019 1.00 97.81 282 CYS A O 1
ATOM 2251 N N . PHE A 1 283 ? 21.137 4.829 -32.314 1.00 98.06 283 PHE A N 1
ATOM 2252 C CA . PHE A 1 283 ? 19.716 4.815 -31.982 1.00 98.06 283 PHE A CA 1
ATOM 2253 C C . PHE A 1 283 ? 19.516 4.425 -30.517 1.00 98.06 283 PHE A C 1
ATOM 2255 O O . PHE A 1 283 ? 20.380 3.794 -29.903 1.00 98.06 283 PHE A O 1
ATOM 2262 N N . LEU A 1 284 ? 18.372 4.814 -29.961 1.00 98.44 284 LEU A N 1
ATOM 2263 C CA . LEU A 1 284 ? 17.981 4.479 -28.598 1.00 98.44 284 LEU A CA 1
ATOM 2264 C C . LEU A 1 284 ? 17.019 3.292 -28.591 1.00 98.44 284 LEU A C 1
ATOM 2266 O O . LEU A 1 284 ? 16.186 3.139 -29.489 1.00 98.44 284 LEU A O 1
ATOM 2270 N N . VAL A 1 285 ? 17.125 2.473 -27.550 1.00 98.12 285 VAL A N 1
ATOM 2271 C CA . VAL A 1 285 ? 16.163 1.420 -27.224 1.00 98.12 285 VAL A CA 1
ATOM 2272 C C . VAL A 1 285 ? 15.687 1.637 -25.800 1.00 98.12 285 VAL A C 1
ATOM 2274 O O . VAL A 1 285 ? 16.473 1.525 -24.861 1.00 98.12 285 VAL A O 1
ATOM 2277 N N . HIS A 1 286 ? 14.400 1.923 -25.647 1.00 98.25 286 HIS A N 1
ATOM 2278 C CA . HIS A 1 286 ? 13.733 1.988 -24.351 1.00 98.25 286 HIS A CA 1
ATOM 2279 C C . HIS A 1 286 ? 13.024 0.664 -24.088 1.00 98.25 286 HIS A C 1
ATOM 2281 O O . HIS A 1 286 ? 12.313 0.152 -24.953 1.00 98.25 286 HIS A O 1
ATOM 2287 N N . ILE A 1 287 ? 13.221 0.107 -22.901 1.00 98.00 287 ILE A N 1
ATOM 2288 C CA . ILE A 1 287 ? 12.609 -1.136 -22.454 1.00 98.00 287 ILE A CA 1
ATOM 2289 C C . ILE A 1 287 ? 11.740 -0.818 -21.247 1.00 98.00 287 ILE A C 1
ATOM 2291 O O . ILE A 1 287 ? 12.262 -0.459 -20.193 1.00 98.00 287 ILE A O 1
ATOM 2295 N N . ASP A 1 288 ? 10.431 -0.988 -21.401 1.00 97.50 288 ASP A N 1
ATOM 2296 C CA . ASP A 1 288 ? 9.456 -0.838 -20.323 1.00 97.50 288 ASP A CA 1
ATOM 2297 C C . ASP A 1 288 ? 8.975 -2.226 -19.867 1.00 97.50 288 ASP A C 1
ATOM 2299 O O . ASP A 1 288 ? 8.404 -2.994 -20.652 1.00 97.50 288 ASP A O 1
ATOM 2303 N N . LEU A 1 289 ? 9.201 -2.557 -18.593 1.00 95.88 289 LEU A N 1
ATOM 2304 C CA . LEU A 1 289 ? 8.780 -3.811 -17.972 1.00 95.88 289 LEU A CA 1
ATOM 2305 C C . LEU A 1 289 ? 7.426 -3.622 -17.260 1.00 95.88 289 LEU A C 1
ATOM 2307 O O . LEU A 1 289 ? 7.321 -2.781 -16.364 1.00 95.88 289 LEU A O 1
ATOM 2311 N N . PRO A 1 290 ? 6.384 -4.402 -17.608 1.00 92.19 290 PRO A N 1
ATOM 2312 C CA . PRO A 1 290 ? 5.056 -4.248 -17.018 1.00 92.19 290 PRO A CA 1
ATOM 2313 C C . PRO A 1 290 ? 4.990 -4.742 -15.564 1.00 92.19 290 PRO A C 1
ATOM 2315 O O . PRO A 1 290 ? 5.799 -5.565 -15.127 1.00 92.19 290 PRO A O 1
ATOM 2318 N N . LEU A 1 291 ? 3.949 -4.313 -14.836 1.00 85.12 291 LEU A N 1
ATOM 2319 C CA . LEU A 1 291 ? 3.676 -4.747 -13.456 1.00 85.12 291 LEU A CA 1
ATOM 2320 C C . LEU A 1 291 ? 3.641 -6.277 -13.330 1.00 85.12 291 LEU A C 1
ATOM 2322 O O . LEU A 1 291 ? 4.206 -6.838 -12.394 1.00 85.12 291 LEU A O 1
ATOM 2326 N N . TYR A 1 292 ? 3.023 -6.950 -14.305 1.00 87.94 292 TYR A N 1
ATOM 2327 C CA . TYR A 1 292 ? 2.884 -8.403 -14.319 1.00 87.94 292 TYR A CA 1
ATOM 2328 C C . TYR A 1 292 ? 4.041 -9.148 -15.007 1.00 87.94 292 TYR A C 1
ATOM 2330 O O . TYR A 1 292 ? 3.886 -10.327 -15.323 1.00 87.94 292 TYR A O 1
ATOM 2338 N N . PHE A 1 293 ? 5.203 -8.521 -15.221 1.00 93.50 293 PHE A N 1
ATOM 2339 C CA . PHE A 1 293 ? 6.412 -9.217 -15.682 1.00 93.50 293 PHE A CA 1
ATOM 2340 C C . PHE A 1 293 ? 6.791 -10.371 -14.721 1.00 93.50 293 PHE A C 1
ATOM 2342 O O . PHE A 1 293 ? 6.742 -10.173 -13.506 1.00 93.50 293 PHE A O 1
ATOM 2349 N N . PRO A 1 294 ? 7.174 -11.571 -15.211 1.00 93.56 294 PRO A N 1
ATOM 2350 C CA . PRO A 1 294 ? 7.435 -11.938 -16.606 1.00 93.56 294 PRO A CA 1
ATOM 2351 C C . PRO A 1 294 ? 6.215 -12.468 -17.369 1.00 93.56 294 PRO A C 1
ATOM 2353 O O . PRO A 1 294 ? 6.357 -12.830 -18.533 1.00 93.56 294 PRO A O 1
ATOM 2356 N N . ARG A 1 295 ? 5.023 -12.550 -16.764 1.00 92.56 295 ARG A N 1
ATOM 2357 C CA . ARG A 1 295 ? 3.821 -13.029 -17.471 1.00 92.56 295 ARG A CA 1
ATOM 2358 C C . ARG A 1 295 ? 3.524 -12.156 -18.687 1.00 92.56 295 ARG A C 1
ATOM 2360 O O . ARG A 1 295 ? 3.340 -12.674 -19.785 1.00 92.56 295 ARG A O 1
ATOM 2367 N N . ASP A 1 296 ? 3.515 -10.848 -18.469 1.00 92.25 296 ASP A N 1
ATOM 2368 C CA . ASP A 1 296 ? 3.310 -9.867 -19.523 1.00 92.25 296 ASP A CA 1
ATOM 2369 C C . ASP A 1 296 ? 4.675 -9.501 -20.126 1.00 92.25 296 ASP A C 1
ATOM 2371 O O . ASP A 1 296 ? 5.655 -9.277 -19.409 1.00 92.25 296 ASP A O 1
ATOM 2375 N N . GLN A 1 297 ? 4.743 -9.479 -21.456 1.00 95.12 297 GLN A N 1
ATOM 2376 C CA . GLN A 1 297 ? 5.973 -9.207 -22.197 1.00 95.12 297 GLN A CA 1
ATOM 2377 C C . GLN A 1 297 ? 6.438 -7.746 -22.028 1.00 95.12 297 GLN A C 1
ATOM 2379 O O . GLN A 1 297 ? 5.591 -6.844 -21.966 1.00 95.12 297 GLN A O 1
ATOM 2384 N N . PRO A 1 298 ? 7.759 -7.485 -21.993 1.00 96.69 298 PRO A N 1
ATOM 2385 C CA . PRO A 1 298 ? 8.272 -6.122 -22.020 1.00 96.69 298 PRO A CA 1
ATOM 2386 C C . PRO A 1 298 ? 7.893 -5.400 -23.322 1.00 96.69 298 PRO A C 1
ATOM 2388 O O . PRO A 1 298 ? 7.616 -6.017 -24.350 1.00 96.69 298 PRO A O 1
ATOM 2391 N N . THR A 1 299 ? 7.865 -4.070 -23.283 1.00 97.50 299 THR A N 1
ATOM 2392 C CA . THR A 1 299 ? 7.718 -3.247 -24.490 1.00 97.50 299 THR A CA 1
ATOM 2393 C C . THR A 1 299 ? 9.083 -2.710 -24.891 1.00 97.50 299 THR A C 1
ATOM 2395 O O . THR A 1 299 ? 9.751 -2.084 -24.073 1.00 97.50 299 THR A O 1
ATOM 2398 N N . LEU A 1 300 ? 9.486 -2.942 -26.142 1.00 97.88 300 LEU A N 1
ATOM 2399 C CA . LEU A 1 300 ? 10.720 -2.395 -26.707 1.00 97.88 300 LEU A CA 1
ATOM 2400 C C . LEU A 1 300 ? 10.370 -1.218 -27.611 1.00 97.88 300 LEU A C 1
ATOM 2402 O O . LEU A 1 300 ? 9.637 -1.393 -28.579 1.00 97.88 300 LEU A O 1
ATOM 2406 N N . THR A 1 301 ? 10.889 -0.030 -27.331 1.00 98.25 301 THR A N 1
ATOM 2407 C CA . THR A 1 301 ? 10.661 1.168 -28.143 1.00 98.25 301 THR A CA 1
ATOM 2408 C C . THR A 1 301 ? 11.971 1.623 -28.760 1.00 98.25 301 THR A C 1
ATOM 2410 O O . THR A 1 301 ? 12.876 2.065 -28.057 1.00 98.25 301 THR A O 1
ATOM 2413 N N . PHE A 1 302 ? 12.065 1.534 -30.083 1.00 98.19 302 PHE A N 1
ATOM 2414 C CA . PHE A 1 302 ? 13.216 2.006 -30.84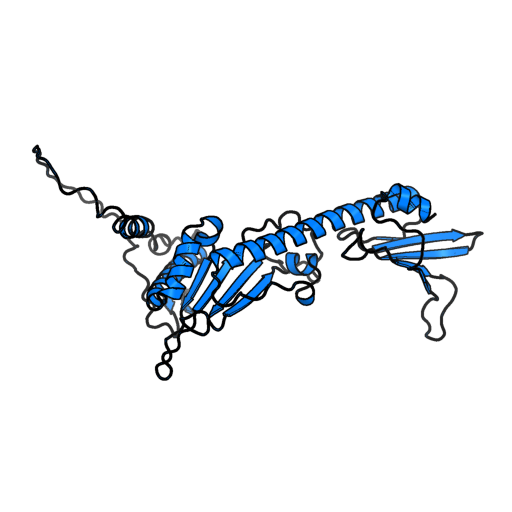6 1.00 98.19 302 PHE A CA 1
ATOM 2415 C C . PHE A 1 302 ? 13.011 3.474 -31.195 1.00 98.19 302 PHE A C 1
ATOM 2417 O O . PHE A 1 302 ? 11.973 3.828 -31.756 1.00 98.19 302 PHE A O 1
ATOM 2424 N N . GLN A 1 303 ? 13.979 4.328 -30.882 1.00 98.38 303 GLN A N 1
ATOM 2425 C CA . GLN A 1 303 ? 13.907 5.764 -31.134 1.00 98.38 303 GLN A CA 1
ATOM 2426 C C . GLN A 1 303 ? 15.113 6.230 -31.951 1.00 98.38 303 GLN A C 1
ATOM 2428 O O . GLN A 1 303 ? 16.266 5.904 -31.659 1.00 98.38 303 GLN A O 1
ATOM 2433 N N . SER A 1 304 ? 14.839 7.015 -32.993 1.00 97.88 304 SER A N 1
ATOM 2434 C CA . SER A 1 304 ? 15.883 7.671 -33.773 1.00 97.88 304 SER A CA 1
ATOM 2435 C C . SER A 1 304 ? 16.405 8.898 -33.034 1.00 97.88 304 SER A C 1
ATOM 2437 O O . SER A 1 304 ? 15.620 9.671 -32.494 1.00 97.88 304 SER A O 1
ATOM 2439 N N . VAL A 1 305 ? 17.718 9.128 -33.090 1.00 97.12 305 VAL A N 1
ATOM 2440 C CA . VAL A 1 305 ? 18.341 10.371 -32.600 1.00 97.12 305 VAL A CA 1
ATOM 2441 C C . VAL A 1 305 ? 18.433 11.460 -33.681 1.00 97.12 305 VAL A C 1
ATOM 2443 O O . VAL A 1 305 ? 18.941 12.545 -33.418 1.00 97.12 305 VAL A O 1
ATOM 2446 N N . TYR A 1 306 ? 17.957 11.178 -34.902 1.00 97.25 306 TYR A N 1
ATOM 2447 C CA . TYR A 1 306 ? 18.115 12.058 -36.070 1.00 97.25 306 TYR A CA 1
ATOM 2448 C C . TYR A 1 306 ? 16.790 12.567 -36.652 1.00 97.25 306 TYR A C 1
ATOM 2450 O O . TYR A 1 306 ? 16.768 13.608 -37.304 1.00 97.25 306 TYR A O 1
ATOM 2458 N N . HIS A 1 307 ? 15.695 11.824 -36.467 1.00 97.56 307 HIS A N 1
ATOM 2459 C CA . HIS A 1 307 ? 14.432 12.073 -37.165 1.00 97.56 307 HIS A CA 1
ATOM 2460 C C . HIS A 1 307 ? 13.348 12.561 -36.212 1.00 97.56 307 HIS A C 1
ATOM 2462 O O . HIS A 1 307 ? 13.201 12.041 -35.107 1.00 97.56 307 HIS A O 1
ATOM 2468 N N . PHE A 1 308 ? 12.537 13.501 -36.692 1.00 97.19 308 PHE A N 1
ATOM 2469 C CA . PHE A 1 308 ? 11.373 14.032 -35.993 1.00 97.19 308 PHE A CA 1
ATOM 2470 C C . PHE A 1 308 ? 10.090 13.692 -36.753 1.00 97.19 308 PHE A C 1
ATOM 2472 O O . PHE A 1 308 ? 10.077 13.535 -37.972 1.00 97.19 308 PHE A O 1
ATOM 2479 N N . THR A 1 309 ? 8.999 13.586 -36.011 1.00 96.38 309 THR A N 1
ATOM 2480 C CA . THR A 1 309 ? 7.634 13.491 -36.528 1.00 96.38 309 THR A CA 1
ATOM 2481 C C . THR A 1 309 ? 7.088 14.881 -36.867 1.00 96.38 309 THR A C 1
ATOM 2483 O O . THR A 1 309 ? 7.650 15.901 -36.467 1.00 96.38 309 THR A O 1
ATOM 2486 N N . ASN A 1 310 ? 5.934 14.940 -37.539 1.00 95.12 310 ASN A N 1
ATOM 2487 C CA . ASN A 1 310 ? 5.267 16.206 -37.876 1.00 95.12 310 ASN A CA 1
ATOM 2488 C C . ASN A 1 310 ? 4.860 17.039 -36.644 1.00 95.12 310 ASN A C 1
ATOM 2490 O O . ASN A 1 310 ? 4.625 18.235 -36.773 1.00 95.12 310 ASN A O 1
ATOM 2494 N N . SER A 1 311 ? 4.770 16.426 -35.458 1.00 95.19 311 SER A N 1
ATOM 2495 C CA . SER A 1 311 ? 4.486 17.117 -34.194 1.00 95.19 311 SER A CA 1
ATOM 2496 C C . SER A 1 311 ? 5.744 17.623 -33.475 1.00 95.19 311 SER A C 1
ATOM 2498 O O . SER A 1 311 ? 5.640 18.145 -32.368 1.00 95.19 311 SER A O 1
ATOM 2500 N N . GLY A 1 312 ? 6.932 17.459 -34.070 1.00 94.44 312 GLY A N 1
ATOM 2501 C CA . GLY A 1 312 ? 8.207 17.886 -33.487 1.00 94.44 312 GLY A CA 1
ATOM 2502 C C . GLY A 1 312 ? 8.787 16.934 -32.434 1.00 94.44 312 GLY A C 1
ATOM 2503 O O . GLY A 1 312 ? 9.817 17.243 -31.847 1.00 94.44 312 GLY A O 1
ATOM 2504 N N . GLN A 1 313 ? 8.166 15.774 -32.195 1.00 95.25 313 GLN A N 1
ATOM 2505 C CA . GLN A 1 313 ? 8.707 14.720 -31.323 1.00 95.25 313 GLN A CA 1
ATOM 2506 C C . GLN A 1 313 ? 9.690 13.827 -32.086 1.00 95.25 313 GLN A C 1
ATOM 2508 O O . GLN A 1 313 ? 9.495 13.612 -33.284 1.00 95.25 313 GLN A O 1
ATOM 2513 N N . LEU A 1 314 ? 10.696 13.263 -31.410 1.00 96.62 314 LEU A N 1
ATOM 2514 C CA . LEU A 1 314 ? 11.602 12.280 -32.020 1.00 96.62 314 LEU A CA 1
ATOM 2515 C C . LEU A 1 314 ? 10.819 11.071 -32.542 1.00 96.62 314 LEU A C 1
ATOM 2517 O O . LEU A 1 314 ? 9.920 10.558 -31.875 1.00 96.62 314 LEU A O 1
ATOM 2521 N N . TYR A 1 315 ? 11.172 10.611 -33.739 1.00 97.81 315 TYR A N 1
ATOM 2522 C CA . TYR A 1 315 ? 10.557 9.436 -34.341 1.00 97.81 315 TYR A CA 1
ATOM 2523 C C . TYR A 1 315 ? 10.898 8.183 -33.530 1.00 97.81 315 TYR A C 1
ATOM 2525 O O . TYR A 1 315 ? 12.073 7.873 -33.308 1.00 97.81 315 TYR A O 1
AT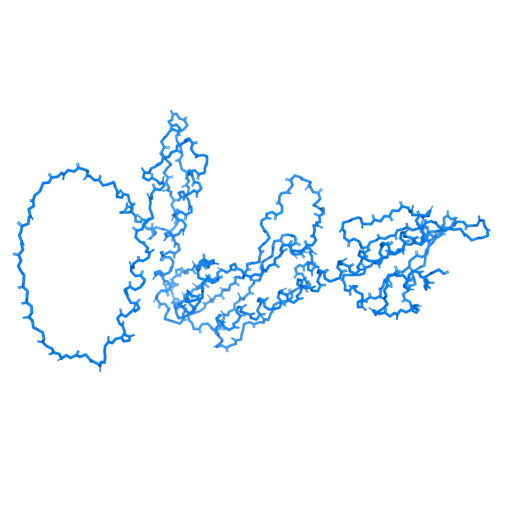OM 2533 N N . SER A 1 316 ? 9.869 7.441 -33.127 1.00 97.44 316 SER A N 1
ATOM 2534 C CA . SER A 1 316 ? 10.009 6.178 -32.412 1.00 97.44 316 SER A CA 1
ATOM 2535 C C . SER A 1 316 ? 8.948 5.163 -32.828 1.00 97.44 316 SER A C 1
ATOM 2537 O O . SER A 1 316 ? 7.883 5.513 -33.341 1.00 97.44 316 SER A O 1
ATOM 2539 N N . GLN A 1 317 ? 9.248 3.886 -32.606 1.00 97.38 317 GLN A N 1
ATOM 2540 C CA . GLN A 1 317 ? 8.343 2.777 -32.871 1.00 97.38 317 GLN A CA 1
ATOM 2541 C C . GLN A 1 317 ? 8.412 1.757 -31.734 1.00 97.38 317 GLN A C 1
ATOM 2543 O O . GLN A 1 317 ? 9.477 1.225 -31.419 1.00 97.38 317 GLN A O 1
ATOM 2548 N N . ALA A 1 318 ? 7.255 1.469 -31.135 1.00 96.62 318 ALA A N 1
ATOM 2549 C CA . ALA A 1 318 ? 7.115 0.437 -30.117 1.00 96.62 318 ALA A CA 1
ATOM 2550 C C . ALA A 1 318 ? 6.861 -0.933 -30.762 1.00 96.62 318 ALA A C 1
ATOM 2552 O O . ALA A 1 318 ? 5.913 -1.107 -31.530 1.00 96.62 318 ALA A O 1
ATOM 2553 N N . GLN A 1 319 ? 7.673 -1.918 -30.397 1.00 92.50 319 GLN A N 1
ATOM 2554 C CA . GLN A 1 319 ? 7.533 -3.312 -30.771 1.00 92.50 319 GLN A CA 1
ATOM 2555 C C . GLN A 1 319 ? 7.029 -4.111 -29.570 1.00 92.50 319 GLN A C 1
ATOM 2557 O O . GLN A 1 319 ? 7.713 -4.273 -28.561 1.00 92.50 319 GLN A O 1
ATOM 2562 N N . LYS A 1 320 ? 5.811 -4.636 -29.709 1.00 83.31 320 LYS A N 1
ATOM 2563 C CA . LYS A 1 320 ? 5.208 -5.568 -28.747 1.00 83.31 320 LYS A CA 1
ATOM 2564 C C . LYS A 1 320 ? 5.125 -6.993 -29.293 1.00 83.31 320 LYS A C 1
ATOM 2566 O O . LYS A 1 320 ? 5.036 -7.930 -28.525 1.00 83.31 320 LYS A O 1
ATOM 2571 N N . ASN A 1 321 ? 5.194 -7.189 -30.607 1.00 87.31 321 ASN A N 1
ATOM 2572 C CA . ASN A 1 321 ? 5.062 -8.517 -31.208 1.00 87.31 321 ASN A CA 1
ATOM 2573 C C . ASN A 1 321 ? 6.442 -9.040 -31.611 1.00 87.31 321 ASN A C 1
ATOM 2575 O O . ASN A 1 321 ? 6.891 -8.830 -32.738 1.00 87.31 321 ASN A O 1
ATOM 2579 N N . TYR A 1 322 ? 7.133 -9.679 -30.673 1.00 93.44 322 TYR A N 1
ATOM 2580 C CA . TYR A 1 322 ? 8.430 -10.312 -30.902 1.00 93.44 322 TYR A CA 1
ATOM 2581 C C . TYR A 1 322 ? 8.518 -11.644 -30.137 1.00 93.44 322 TYR A C 1
ATOM 2583 O O . TYR A 1 322 ? 7.695 -11.892 -29.254 1.00 93.44 322 TYR A O 1
ATOM 2591 N N . PRO A 1 323 ? 9.463 -12.542 -30.479 1.00 93.44 323 PRO A N 1
ATOM 2592 C CA . PRO A 1 323 ? 9.597 -13.822 -29.794 1.00 93.44 323 PRO A CA 1
ATOM 2593 C C . PRO A 1 323 ? 9.837 -13.627 -28.295 1.00 93.44 323 PRO A C 1
ATOM 2595 O O . PRO A 1 323 ? 10.852 -13.061 -27.895 1.00 93.44 323 PRO A O 1
ATOM 2598 N N . TYR A 1 324 ? 8.918 -14.122 -27.471 1.00 96.19 324 TYR A N 1
ATOM 2599 C CA . TYR A 1 324 ? 8.986 -14.008 -26.020 1.00 96.19 324 TYR A CA 1
ATOM 2600 C C . TYR A 1 324 ? 8.482 -15.287 -25.355 1.00 96.19 324 TYR A C 1
ATOM 2602 O O . TYR A 1 324 ? 7.504 -15.891 -25.798 1.00 96.19 324 TYR A O 1
ATOM 2610 N N . SER A 1 325 ? 9.139 -15.690 -24.269 1.00 95.69 325 SER A N 1
ATOM 2611 C CA . SER A 1 325 ? 8.634 -16.715 -23.365 1.00 95.69 325 SER A CA 1
ATOM 2612 C C . SER A 1 325 ? 8.807 -16.247 -21.924 1.00 95.69 325 SER A C 1
ATOM 2614 O O . SER A 1 325 ? 9.934 -15.943 -21.527 1.00 95.69 325 SER A O 1
ATOM 2616 N N . PRO A 1 326 ? 7.746 -16.282 -21.097 1.00 94.38 326 PRO A N 1
ATOM 2617 C CA . PRO A 1 326 ? 7.824 -15.909 -19.683 1.00 94.38 326 PRO A CA 1
ATOM 2618 C C . PRO A 1 326 ? 8.717 -16.855 -18.858 1.00 94.38 326 PRO A C 1
ATOM 2620 O O . PRO A 1 326 ? 8.964 -16.606 -17.682 1.00 94.38 326 PRO A O 1
ATOM 2623 N N . ARG A 1 327 ? 9.165 -17.972 -19.453 1.00 95.62 327 ARG A N 1
ATOM 2624 C CA . ARG A 1 327 ? 10.011 -18.991 -18.816 1.00 95.62 327 ARG A CA 1
ATOM 2625 C C . ARG A 1 327 ? 11.508 -18.769 -19.031 1.00 95.62 327 ARG A C 1
ATOM 2627 O O . ARG A 1 327 ? 12.295 -19.505 -18.445 1.00 95.62 327 ARG A O 1
ATOM 2634 N N . TRP A 1 328 ? 11.896 -17.848 -19.911 1.00 97.38 328 TRP A N 1
ATOM 2635 C CA . TRP A 1 328 ? 13.307 -17.555 -20.148 1.00 97.38 328 TRP A CA 1
ATOM 2636 C C . TRP A 1 328 ? 13.943 -16.891 -18.923 1.00 97.38 328 TRP A C 1
ATOM 2638 O O . TRP A 1 328 ? 13.263 -16.230 -18.137 1.00 97.38 328 TRP A O 1
ATOM 2648 N N . ASP A 1 329 ? 15.244 -17.103 -18.754 1.00 97.00 329 ASP A N 1
ATOM 2649 C CA . ASP A 1 329 ? 16.047 -16.350 -17.796 1.00 97.00 329 ASP A CA 1
ATOM 2650 C C . ASP A 1 329 ? 16.510 -15.022 -18.419 1.00 97.00 329 ASP A C 1
ATOM 2652 O O . ASP A 1 329 ? 16.342 -14.778 -19.622 1.00 97.00 329 ASP A O 1
ATOM 2656 N N . GLY A 1 330 ? 17.092 -14.145 -17.600 1.00 97.06 330 GLY A N 1
ATOM 2657 C CA . GLY A 1 330 ? 17.570 -12.843 -18.073 1.00 97.06 330 GLY A CA 1
ATOM 2658 C C . GLY A 1 330 ? 18.582 -12.949 -19.224 1.00 97.06 330 GLY A C 1
ATOM 2659 O O . GLY A 1 330 ? 18.547 -12.144 -20.155 1.00 97.06 330 GLY A O 1
ATOM 2660 N N . ASN A 1 331 ? 19.455 -13.962 -19.205 1.00 97.56 331 ASN A N 1
ATOM 2661 C CA . ASN A 1 331 ? 20.494 -14.145 -20.222 1.00 97.56 331 ASN A CA 1
ATOM 2662 C C . ASN A 1 331 ? 19.927 -14.570 -21.579 1.00 97.56 331 ASN A C 1
ATOM 2664 O O . ASN A 1 331 ? 20.342 -14.028 -22.604 1.00 97.56 331 ASN A O 1
ATOM 2668 N N . GLU A 1 332 ? 18.988 -15.516 -21.607 1.00 97.94 332 GLU A N 1
ATOM 2669 C CA . GLU A 1 332 ? 18.313 -15.925 -22.838 1.00 97.94 332 GLU A CA 1
ATOM 2670 C C . GLU A 1 332 ? 17.484 -14.764 -23.399 1.00 97.94 332 GLU A C 1
ATOM 2672 O O . GLU A 1 332 ? 17.525 -14.521 -24.605 1.00 97.94 332 GLU A O 1
ATOM 2677 N N . MET A 1 333 ? 16.804 -13.983 -22.547 1.00 97.50 333 MET A N 1
ATOM 2678 C CA . MET A 1 333 ? 16.087 -12.779 -22.988 1.00 97.50 333 MET A CA 1
ATOM 2679 C C . MET A 1 333 ? 17.029 -11.736 -23.612 1.00 97.50 333 MET A C 1
ATOM 2681 O O . MET A 1 333 ? 16.744 -11.239 -24.701 1.00 97.50 333 MET A O 1
ATOM 2685 N N . ALA A 1 334 ? 18.170 -11.444 -22.979 1.00 97.00 334 ALA A N 1
ATOM 2686 C CA . ALA A 1 334 ? 19.164 -10.506 -23.509 1.00 97.00 334 ALA A CA 1
ATOM 2687 C C . ALA A 1 334 ? 19.772 -10.992 -24.835 1.00 97.00 334 ALA A C 1
ATOM 2689 O O . ALA A 1 334 ? 19.892 -10.226 -25.792 1.00 97.00 334 ALA A O 1
ATOM 2690 N N . LYS A 1 335 ? 20.088 -12.289 -24.930 1.00 97.00 335 LYS A N 1
ATOM 2691 C CA . LYS A 1 335 ? 20.628 -12.908 -26.145 1.00 97.00 335 LYS A CA 1
ATOM 2692 C C . LYS A 1 335 ? 19.645 -12.864 -27.315 1.00 97.00 335 LYS A C 1
ATOM 2694 O O . LYS A 1 335 ? 20.082 -12.716 -28.447 1.00 97.00 335 LYS A O 1
ATOM 2699 N N . ARG A 1 336 ? 18.344 -13.016 -27.053 1.00 96.19 336 ARG A N 1
ATOM 2700 C CA . ARG A 1 336 ? 17.274 -12.923 -28.064 1.00 96.19 336 ARG A CA 1
ATOM 2701 C C . ARG A 1 336 ? 17.010 -11.489 -28.519 1.00 96.19 336 ARG A C 1
ATOM 2703 O O . ARG A 1 336 ? 16.487 -11.304 -29.612 1.00 96.19 336 ARG A O 1
ATOM 2710 N N . ALA A 1 337 ? 17.304 -10.510 -27.664 1.00 94.44 337 ALA A N 1
ATOM 2711 C CA . ALA A 1 337 ? 17.134 -9.093 -27.965 1.00 94.44 337 ALA A CA 1
ATOM 2712 C C . ALA A 1 337 ? 18.280 -8.514 -28.814 1.00 94.44 337 ALA A C 1
ATOM 2714 O O . ALA A 1 337 ? 18.058 -7.536 -29.526 1.00 94.44 337 ALA A O 1
ATOM 2715 N N . LYS A 1 338 ? 19.482 -9.097 -28.718 1.00 90.50 338 LYS A N 1
ATOM 2716 C CA . LYS A 1 338 ? 20.647 -8.776 -29.554 1.00 90.50 338 LYS A CA 1
ATOM 2717 C C . LYS A 1 338 ? 20.489 -9.324 -30.968 1.00 90.50 338 LYS A C 1
ATOM 2719 O O . LYS A 1 338 ? 20.897 -8.601 -31.903 1.00 90.50 338 LYS A O 1
#

Mean predicted aligned error: 10.98 Å

Organism: Chelonia mydas (NCBI:txid8469)

Foldseek 3Di:
DWDDDPVCNQAHIDDDPPPPPVQDQDPQLLDDPDDDDDDDDDDDDDDDDDDDDDDPPPPPVVVVVVVPPDSHADPLNSVPDSVDPCSVVSNVVSSQVSVQVVQLVLLVVQPQVVVLLVLQCVPVQWNVFKGKHKDDQDPPPSFIKMKIKTWAPADLPLQFDDDDPDPPDDLDDFTKIWMWMARGSQSQDIDIDIDGGPSLQVLLPHPVNDDADDADGVDGPSVRSVSRNVSSNVSSVQSSVQQVQLVQQVVLLCVVQVVFWDDADPGRSQKTKGWDDDPNAIKIWIWGHDSRPPVQPIKIKIWHPPDADPVRHTDIDIDRDDDDDSPDTNNVVNVRVD

InterPro domains:
  IPR010358 BRCA1-A complex subunit BRE [PF06113] (1-33)
  IPR010358 BRCA1-A complex subunit BRE [PF06113] (75-308)
  IPR010358 BRCA1-A complex subunit BRE [PTHR15189] (1-338)

Radius of gyration: 30.76 Å; Cα contacts (8 Å, |Δi|>4): 437; chains: 1; bounding box: 66×62×102 Å